Protein AF-A0A915MNT9-F1 (afdb_monomer_lite)

Organism: Meloidogyne javanica (NCBI:txid6303)

Sequence (221 aa):
MGGNPIERIEDNSFSFANSLLRLDLSHCKINYLNNCFSPISRLQFINLRGNKIKFISNELFGGENSKLEFLVSIDLGQNQIEKVDNFAFAGLPQLQSVDLSYNQLETFNSDTFRGTFLQSENAANVQILDLTGNPINCSPNGTDWIFSLKGKVRILGSCSRMGEQQQNMEGVELTKIGVVGDGNINIEEEINALIEEEEEGVLIESNKEENGWFVLKLGKF

InterPro domains:
  IPR001611 Leucine-rich repeat [PF13855] (3-53)
  IPR001611 Leucine-rich repeat [PF13855] (71-135)
  IPR003591 Leucine-rich repeat, typical subtype [SM00369] (40-63)
  IPR003591 Leucine-rich repeat, typical subtype [SM00369] (68-91)
  IPR003591 Leucine-rich repeat, typical subtype [SM00369] (92-115)
  IPR032675 Leucine-rich repeat domain superfamily [G3DSA:3.80.10.10] (1-66)
  IPR032675 Leucine-rich repeat domain superfamily [G3DSA:3.80.10.10] (67-179)

Structure (mmCIF, N/CA/C/O backbone):
data_AF-A0A915MNT9-F1
#
_entry.id   AF-A0A915MNT9-F1
#
loop_
_atom_site.group_PDB
_atom_site.id
_atom_site.type_symbol
_atom_site.label_atom_id
_atom_site.label_alt_id
_atom_site.label_comp_id
_atom_site.label_asym_id
_atom_site.label_entity_id
_atom_site.label_seq_id
_atom_site.pdbx_PDB_ins_code
_atom_site.Cartn_x
_atom_site.Cartn_y
_atom_site.Cartn_z
_atom_site.occupancy
_atom_site.B_iso_or_equiv
_atom_site.auth_seq_id
_atom_site.auth_comp_id
_atom_site.auth_asym_id
_atom_site.auth_atom_id
_atom_site.pdbx_PDB_model_num
ATOM 1 N N . MET A 1 1 ? -1.046 -9.509 -18.290 1.00 44.47 1 MET A N 1
ATOM 2 C CA . MET A 1 1 ? -0.738 -10.920 -18.622 1.00 44.47 1 MET A CA 1
ATOM 3 C C . MET A 1 1 ? -1.430 -11.824 -17.594 1.00 44.47 1 MET A C 1
ATOM 5 O O . MET A 1 1 ? -0.754 -12.530 -16.859 1.00 44.47 1 MET A O 1
ATOM 9 N N . GLY A 1 2 ? -2.764 -11.780 -17.489 1.00 40.47 2 GLY A N 1
ATOM 10 C CA . GLY A 1 2 ? -3.481 -12.553 -16.465 1.00 40.47 2 GLY A CA 1
ATOM 11 C C . GLY A 1 2 ? -3.592 -14.026 -16.862 1.00 40.47 2 GLY A C 1
ATOM 12 O O . GLY A 1 2 ? -4.041 -14.312 -17.970 1.00 40.47 2 GLY A O 1
ATOM 13 N N . GLY A 1 3 ? -3.166 -14.950 -15.993 1.00 44.00 3 GLY A N 1
ATOM 14 C CA . GLY A 1 3 ? -3.414 -16.391 -16.167 1.00 44.00 3 GLY A CA 1
ATOM 15 C C . GLY A 1 3 ? -2.203 -17.333 -16.172 1.00 44.00 3 GLY A C 1
ATOM 16 O O . GLY A 1 3 ? -2.400 -18.536 -16.329 1.00 44.00 3 GLY A O 1
ATOM 17 N N . ASN A 1 4 ? -0.973 -16.851 -15.964 1.00 46.22 4 ASN A N 1
ATOM 18 C CA . ASN A 1 4 ? 0.189 -17.729 -15.761 1.00 46.22 4 ASN A CA 1
ATOM 19 C C . ASN A 1 4 ? 0.468 -17.905 -14.255 1.00 46.22 4 ASN A C 1
ATOM 21 O O . ASN A 1 4 ? 0.421 -16.910 -13.532 1.00 46.22 4 ASN A O 1
ATOM 25 N N . PRO A 1 5 ? 0.766 -19.122 -13.754 1.00 58.94 5 PRO A N 1
ATOM 26 C CA . PRO A 1 5 ? 1.163 -19.317 -12.363 1.00 58.94 5 PRO A CA 1
ATOM 27 C C . PRO A 1 5 ? 2.562 -18.725 -12.149 1.00 58.94 5 PRO A C 1
ATOM 29 O O . PRO A 1 5 ? 3.575 -19.378 -12.384 1.00 58.94 5 PRO A O 1
ATOM 32 N N . ILE A 1 6 ? 2.610 -17.466 -11.729 1.00 72.50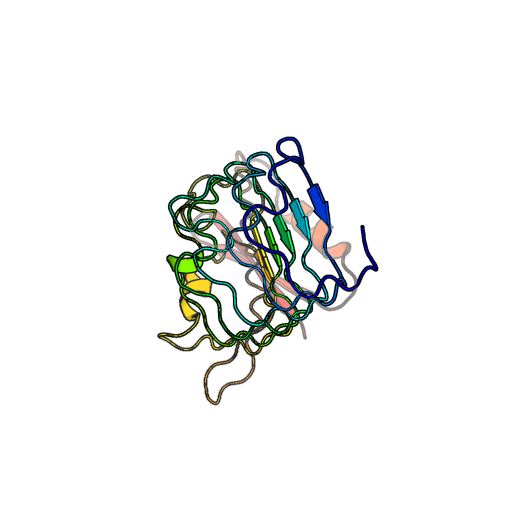 6 ILE A N 1
ATOM 33 C CA . ILE A 1 6 ? 3.829 -16.785 -11.308 1.00 72.50 6 ILE A CA 1
ATOM 34 C C . ILE A 1 6 ? 3.796 -16.829 -9.786 1.00 72.50 6 ILE A C 1
ATOM 36 O O . ILE A 1 6 ? 3.215 -15.965 -9.147 1.00 72.50 6 ILE A O 1
ATOM 40 N N . GLU A 1 7 ? 4.342 -17.880 -9.182 1.00 82.25 7 GLU A N 1
ATOM 41 C CA . GLU A 1 7 ? 4.300 -18.008 -7.717 1.00 82.25 7 GLU A CA 1
ATOM 42 C C . GLU A 1 7 ? 5.248 -17.021 -7.025 1.00 82.25 7 GLU A C 1
ATOM 44 O O . GLU A 1 7 ? 4.971 -16.567 -5.913 1.00 82.25 7 GLU A O 1
ATOM 49 N N . ARG A 1 8 ? 6.345 -16.658 -7.699 1.00 84.50 8 ARG A N 1
ATOM 50 C CA . ARG A 1 8 ? 7.394 -15.768 -7.198 1.00 84.50 8 ARG A CA 1
ATOM 51 C C . ARG A 1 8 ? 7.779 -14.761 -8.274 1.00 84.50 8 ARG A C 1
ATOM 53 O O . ARG A 1 8 ? 7.952 -15.144 -9.431 1.00 84.50 8 ARG A O 1
ATOM 60 N N . ILE A 1 9 ? 7.949 -13.501 -7.884 1.00 84.50 9 ILE A N 1
ATOM 61 C CA . ILE A 1 9 ? 8.617 -12.489 -8.710 1.00 84.50 9 ILE A CA 1
ATOM 62 C C . ILE A 1 9 ? 9.928 -12.139 -8.023 1.00 84.50 9 ILE A C 1
ATOM 64 O O . ILE A 1 9 ? 9.925 -11.674 -6.885 1.00 84.50 9 ILE A O 1
ATOM 68 N N . GLU A 1 10 ? 11.029 -12.394 -8.720 1.00 79.25 10 GLU A N 1
ATOM 69 C CA . GLU A 1 10 ? 12.373 -12.110 -8.228 1.00 79.25 10 GLU A CA 1
ATOM 70 C C . GLU A 1 10 ? 12.687 -10.611 -8.327 1.00 79.25 10 GLU A C 1
ATOM 72 O O . GLU A 1 10 ? 12.112 -9.876 -9.147 1.00 79.25 10 GLU A O 1
ATOM 77 N N . ASP A 1 11 ? 13.642 -10.166 -7.520 1.00 78.44 11 ASP A N 1
ATOM 78 C CA . ASP A 1 11 ? 14.144 -8.797 -7.524 1.00 78.44 11 ASP A CA 1
ATOM 79 C C . ASP A 1 11 ? 14.535 -8.361 -8.947 1.00 78.44 11 ASP A C 1
ATOM 81 O O . ASP A 1 11 ? 15.131 -9.109 -9.724 1.00 78.44 11 ASP A O 1
ATOM 85 N N . ASN A 1 12 ? 14.219 -7.116 -9.304 1.00 75.00 12 ASN A N 1
ATOM 86 C CA . ASN A 1 12 ? 14.556 -6.524 -10.604 1.00 75.00 12 ASN A CA 1
ATOM 87 C C . ASN A 1 12 ? 14.012 -7.251 -11.857 1.00 75.00 12 ASN A C 1
ATOM 89 O O . ASN A 1 12 ? 14.467 -6.960 -12.971 1.00 75.00 12 ASN A O 1
ATOM 93 N N . SER A 1 13 ? 13.008 -8.129 -11.720 1.00 79.06 13 SER A N 1
ATOM 94 C CA . SER A 1 13 ? 12.373 -8.842 -12.849 1.00 79.06 13 SER A CA 1
ATOM 95 C C . SER A 1 13 ? 11.853 -7.914 -13.960 1.00 79.06 13 SER A C 1
ATOM 97 O O . SER A 1 13 ? 11.722 -8.331 -15.108 1.00 79.06 13 SER A O 1
ATOM 99 N N . PHE A 1 14 ? 11.596 -6.638 -13.649 1.00 85.44 14 PHE A N 1
ATOM 100 C CA . PHE A 1 14 ? 11.110 -5.630 -14.597 1.00 85.44 14 PHE A CA 1
ATOM 101 C C . PHE A 1 14 ? 12.197 -4.670 -15.117 1.00 85.44 14 PHE A C 1
ATOM 103 O O . PHE A 1 14 ? 11.877 -3.620 -15.671 1.00 85.44 14 PHE A O 1
ATOM 110 N N . SER A 1 15 ? 13.482 -5.011 -14.979 1.00 86.75 15 SER A N 1
ATOM 111 C CA . SER A 1 15 ? 14.626 -4.164 -15.378 1.00 86.75 15 SER A CA 1
ATOM 112 C C . SER A 1 15 ? 14.600 -3.671 -16.831 1.00 86.75 15 SER A C 1
ATOM 114 O O . SER A 1 15 ? 15.054 -2.563 -17.110 1.00 86.75 15 SER A O 1
ATOM 116 N N . PHE A 1 16 ? 14.016 -4.442 -17.751 1.00 85.25 16 PHE A N 1
ATOM 117 C CA . PHE A 1 16 ? 13.885 -4.063 -19.165 1.00 85.2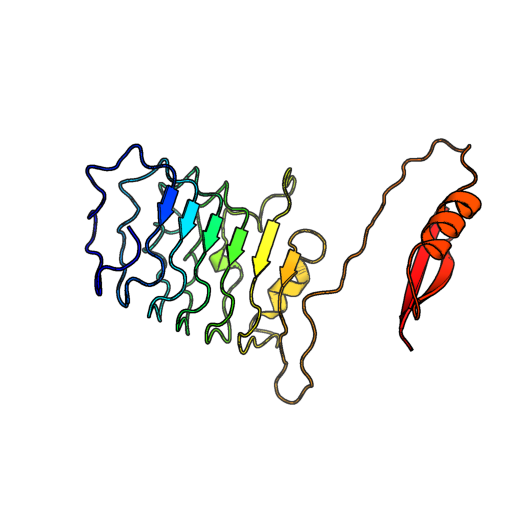5 16 PHE A CA 1
ATOM 118 C C . PHE A 1 16 ? 12.568 -3.342 -19.504 1.00 85.25 16 PHE A C 1
ATOM 120 O O . PHE A 1 16 ? 12.370 -2.932 -20.644 1.00 85.25 16 PHE A O 1
ATOM 127 N N . ALA A 1 17 ? 11.671 -3.159 -18.530 1.00 86.88 17 ALA A N 1
ATOM 128 C CA . ALA A 1 17 ? 10.341 -2.575 -18.711 1.00 86.88 17 ALA A CA 1
ATOM 129 C C . ALA A 1 17 ? 10.231 -1.144 -18.145 1.00 86.88 17 ALA A C 1
ATOM 131 O O . ALA A 1 17 ? 9.161 -0.725 -17.718 1.00 86.88 17 ALA A O 1
ATOM 132 N N . ASN A 1 18 ? 11.319 -0.371 -18.153 1.00 83.19 18 ASN A N 1
ATOM 133 C CA . ASN A 1 18 ? 11.432 0.958 -17.519 1.00 83.19 18 ASN A CA 1
ATOM 134 C C . ASN A 1 18 ? 10.381 2.014 -17.942 1.00 83.19 18 ASN A C 1
ATOM 136 O O . ASN A 1 18 ? 10.196 3.020 -17.260 1.00 83.19 18 ASN A O 1
ATOM 140 N N . SER A 1 19 ? 9.694 1.801 -19.066 1.00 84.00 19 SER A N 1
ATOM 141 C CA . SER A 1 19 ? 8.662 2.699 -19.597 1.00 84.00 19 SER A CA 1
ATOM 142 C C . SER A 1 19 ? 7.238 2.280 -19.217 1.00 84.00 19 SER A C 1
ATOM 144 O O . SER A 1 19 ? 6.277 2.902 -19.668 1.00 84.00 19 SER A O 1
ATOM 146 N N . LEU A 1 20 ? 7.088 1.217 -18.421 1.00 85.06 20 LEU A N 1
ATOM 147 C CA . LEU A 1 20 ? 5.794 0.668 -18.044 1.00 85.06 20 LEU A CA 1
ATOM 148 C C . LEU A 1 20 ? 5.027 1.643 -17.142 1.00 85.06 20 LEU A C 1
ATOM 150 O O . LEU A 1 20 ? 5.530 2.075 -16.110 1.00 85.06 20 LEU A O 1
ATOM 154 N N . LEU A 1 21 ? 3.792 1.962 -17.535 1.00 84.88 21 LEU A N 1
ATOM 155 C CA . LEU A 1 21 ? 2.889 2.834 -16.770 1.00 84.88 21 LEU A CA 1
ATOM 156 C C . LEU A 1 21 ? 1.843 2.045 -15.976 1.00 84.88 21 LEU A C 1
ATOM 158 O O . LEU A 1 21 ? 1.337 2.526 -14.966 1.00 84.88 21 LEU A O 1
ATOM 162 N N . ARG A 1 22 ? 1.502 0.835 -16.427 1.00 90.88 22 ARG A N 1
ATOM 163 C CA . ARG A 1 22 ? 0.502 -0.033 -15.799 1.00 90.88 22 ARG A CA 1
ATOM 164 C C . ARG A 1 22 ? 1.003 -1.466 -15.777 1.00 90.88 22 ARG A C 1
ATOM 166 O O . ARG A 1 22 ? 1.432 -1.970 -16.814 1.00 90.88 22 ARG A O 1
ATOM 173 N N . LEU A 1 23 ? 0.917 -2.112 -14.623 1.00 87.56 23 LEU A N 1
ATOM 174 C CA . LEU A 1 23 ? 1.321 -3.498 -14.430 1.00 87.56 23 LEU A CA 1
ATOM 175 C C . LEU A 1 23 ? 0.152 -4.289 -13.851 1.00 87.56 23 LEU A C 1
ATOM 177 O O . LEU A 1 23 ? -0.313 -3.998 -12.754 1.00 87.56 23 LEU A O 1
ATOM 181 N N . ASP A 1 24 ? -0.302 -5.292 -14.598 1.00 89.75 24 ASP A N 1
ATOM 182 C CA . ASP A 1 24 ? -1.361 -6.203 -14.171 1.00 89.75 24 ASP A CA 1
ATOM 183 C C . ASP A 1 24 ? -0.809 -7.619 -13.992 1.00 89.75 24 ASP A C 1
ATOM 185 O O . ASP A 1 24 ? -0.394 -8.281 -14.957 1.00 89.75 24 ASP A O 1
ATOM 189 N N . LEU A 1 25 ? -0.812 -8.034 -12.729 1.00 89.31 25 LEU A N 1
ATOM 190 C CA . LEU A 1 25 ? -0.379 -9.316 -12.191 1.00 89.31 25 LEU A CA 1
ATOM 191 C C . LEU A 1 25 ? -1.506 -9.970 -11.372 1.00 89.31 25 LEU A C 1
ATOM 193 O O . LEU A 1 25 ? -1.240 -10.785 -10.484 1.00 89.31 25 LEU A O 1
ATOM 197 N N . SER A 1 26 ? -2.759 -9.599 -11.637 1.00 90.94 26 SER A N 1
ATOM 198 C CA . SER A 1 26 ? -3.914 -10.161 -10.948 1.00 90.94 26 SER A CA 1
ATOM 199 C C . SER A 1 26 ? -4.074 -11.659 -11.229 1.00 90.94 26 SER A C 1
ATOM 201 O O . SER A 1 26 ? -3.786 -12.152 -12.323 1.00 90.94 26 SER A O 1
ATOM 203 N N . HIS A 1 27 ? -4.530 -12.400 -10.217 1.00 90.31 27 HIS A N 1
ATOM 204 C CA . HIS A 1 27 ? -4.847 -13.829 -10.307 1.00 90.31 27 HIS A CA 1
ATOM 205 C C . HIS A 1 27 ? -3.695 -14.725 -10.8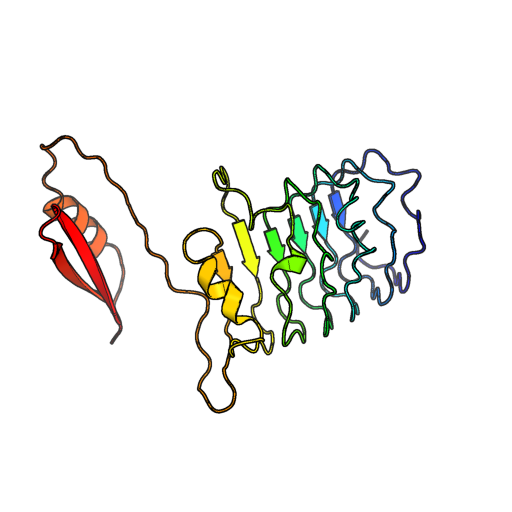14 1.00 90.31 27 HIS A C 1
ATOM 207 O O . HIS A 1 27 ? -3.922 -15.768 -11.432 1.00 90.31 27 HIS A O 1
ATOM 213 N N . CYS A 1 28 ? -2.447 -14.361 -10.509 1.00 89.50 28 CYS A N 1
ATOM 214 C CA . CYS A 1 28 ? -1.237 -15.087 -10.918 1.00 89.50 28 CYS A CA 1
ATOM 215 C C . CYS A 1 28 ? -0.736 -16.111 -9.882 1.00 89.50 28 CYS A C 1
ATOM 217 O O . CYS A 1 28 ? 0.261 -16.787 -10.127 1.00 89.50 28 CYS A O 1
ATOM 219 N N . LYS A 1 29 ? -1.432 -16.271 -8.745 1.00 91.50 29 LYS A N 1
ATOM 220 C CA . LYS A 1 29 ? -1.041 -17.129 -7.602 1.00 91.50 29 LYS A CA 1
ATOM 221 C C . LYS A 1 29 ? 0.268 -16.703 -6.921 1.00 91.50 29 LYS A C 1
ATOM 223 O O . LYS A 1 29 ? 0.890 -17.524 -6.244 1.00 91.50 29 LYS A O 1
ATOM 228 N N . ILE A 1 30 ? 0.645 -15.435 -7.057 1.00 92.12 30 ILE A N 1
ATOM 229 C CA . ILE A 1 30 ? 1.853 -14.868 -6.455 1.00 92.12 30 ILE A CA 1
ATOM 230 C C . ILE A 1 30 ? 1.764 -14.990 -4.935 1.00 92.12 30 ILE A C 1
ATOM 232 O O . ILE A 1 30 ? 0.796 -14.531 -4.336 1.00 92.12 30 ILE A O 1
ATOM 236 N N . ASN A 1 31 ? 2.767 -15.594 -4.306 1.00 92.25 31 ASN A N 1
ATOM 237 C CA . ASN A 1 31 ? 2.879 -15.689 -2.847 1.00 92.25 31 ASN A CA 1
ATOM 238 C C . ASN A 1 31 ? 4.126 -14.983 -2.296 1.00 92.25 31 ASN A C 1
ATOM 240 O O . ASN A 1 31 ? 4.225 -14.777 -1.087 1.00 92.25 31 ASN A O 1
ATOM 244 N N . TYR A 1 32 ? 5.050 -14.589 -3.176 1.00 88.25 32 TYR A N 1
ATOM 245 C CA . TYR A 1 32 ? 6.287 -13.913 -2.818 1.00 88.25 32 TYR A CA 1
ATOM 246 C C . TYR A 1 32 ? 6.608 -12.795 -3.814 1.00 88.25 32 TYR A C 1
ATOM 248 O O . TYR A 1 32 ? 6.705 -13.029 -5.023 1.00 88.25 32 TYR A O 1
ATOM 256 N N . LEU A 1 33 ? 6.795 -11.592 -3.275 1.00 87.75 33 LEU A N 1
ATOM 257 C CA . LEU A 1 33 ? 7.234 -10.392 -3.978 1.00 87.75 33 LEU A CA 1
ATOM 258 C C . LEU A 1 33 ? 8.259 -9.688 -3.098 1.00 87.75 33 LEU A C 1
ATOM 260 O O . LEU A 1 33 ? 7.996 -9.467 -1.916 1.00 87.75 33 LEU A O 1
ATOM 264 N N . ASN A 1 34 ? 9.389 -9.298 -3.671 1.00 84.06 34 ASN A N 1
ATOM 265 C CA . ASN A 1 34 ? 10.360 -8.468 -2.976 1.00 84.06 34 ASN A CA 1
ATOM 266 C C . ASN A 1 34 ? 11.028 -7.517 -3.967 1.00 84.06 34 ASN A C 1
ATOM 268 O O . ASN A 1 34 ? 11.356 -7.940 -5.071 1.00 84.06 34 ASN A O 1
ATOM 272 N N . ASN A 1 35 ? 11.139 -6.233 -3.604 1.00 84.56 35 ASN A N 1
ATOM 273 C CA . ASN A 1 35 ? 11.849 -5.169 -4.331 1.00 84.56 35 ASN A CA 1
ATOM 274 C C . ASN A 1 35 ? 11.828 -5.264 -5.881 1.00 84.56 35 ASN A C 1
ATOM 276 O O . ASN A 1 35 ? 12.817 -5.007 -6.573 1.00 84.56 35 ASN A O 1
ATOM 280 N N . CYS A 1 36 ? 10.703 -5.676 -6.466 1.00 86.62 36 CYS A N 1
ATOM 281 C CA . CYS A 1 36 ? 10.655 -6.005 -7.890 1.00 86.62 36 CYS A CA 1
ATOM 282 C C . CYS A 1 36 ? 10.285 -4.787 -8.743 1.00 86.62 36 CYS A C 1
ATOM 284 O O . CYS A 1 36 ? 10.647 -4.734 -9.917 1.00 86.62 36 CYS A O 1
ATOM 286 N N . PHE A 1 37 ? 9.639 -3.777 -8.152 1.00 91.06 37 PHE A N 1
ATOM 287 C CA . PHE A 1 37 ? 9.118 -2.604 -8.859 1.00 91.06 37 PHE A CA 1
ATOM 288 C C . PHE A 1 37 ? 10.113 -1.437 -8.975 1.00 91.06 37 PHE A C 1
ATOM 290 O O . PHE A 1 37 ? 9.897 -0.541 -9.786 1.00 91.06 37 PHE A O 1
ATOM 297 N N . SER A 1 38 ? 11.233 -1.451 -8.243 1.00 89.62 38 SER A N 1
ATOM 298 C CA . SER A 1 38 ? 12.247 -0.377 -8.278 1.00 89.62 38 SER A CA 1
ATOM 299 C C . SER A 1 38 ? 12.723 0.021 -9.694 1.00 89.62 38 SER A C 1
ATOM 301 O O . SER A 1 38 ? 12.897 1.217 -9.945 1.00 89.62 38 SER A O 1
ATOM 303 N N . PRO A 1 39 ? 12.893 -0.912 -10.662 1.00 89.50 39 PRO A N 1
ATOM 304 C CA . PRO A 1 39 ? 13.321 -0.551 -12.017 1.00 89.50 39 PRO A CA 1
ATOM 305 C C . PRO A 1 39 ? 12.261 0.138 -12.892 1.00 89.50 39 PRO A C 1
ATOM 307 O O . PRO A 1 39 ? 12.608 0.692 -13.935 1.00 89.50 39 PRO A O 1
ATOM 310 N N . ILE A 1 40 ? 10.982 0.097 -12.511 1.00 91.12 40 ILE A N 1
ATOM 311 C CA . ILE A 1 40 ? 9.860 0.639 -13.294 1.00 91.12 40 ILE A CA 1
ATOM 312 C C . ILE A 1 40 ? 9.314 1.918 -12.658 1.00 91.12 40 ILE A C 1
ATOM 314 O O . ILE A 1 40 ? 8.139 2.033 -12.339 1.00 91.12 40 ILE A O 1
ATOM 318 N N . SER A 1 41 ? 10.184 2.915 -12.501 1.00 92.44 41 SER A N 1
ATOM 319 C CA . SER A 1 41 ? 9.889 4.179 -11.807 1.00 92.44 41 SER A CA 1
ATOM 320 C C . SER A 1 41 ? 8.738 5.000 -12.401 1.00 92.44 41 SER A C 1
ATOM 322 O O . SER A 1 41 ? 8.150 5.815 -11.700 1.00 92.44 41 SER A O 1
ATOM 324 N N . ARG A 1 42 ? 8.383 4.789 -13.677 1.00 90.69 42 ARG A N 1
ATOM 325 C CA . ARG A 1 42 ? 7.272 5.490 -14.351 1.00 90.69 42 ARG A CA 1
ATOM 326 C C . ARG A 1 42 ? 5.895 4.879 -14.080 1.00 90.69 42 ARG A C 1
ATOM 328 O O . ARG A 1 42 ? 4.902 5.360 -14.628 1.00 90.69 42 ARG A O 1
ATOM 335 N N . LEU A 1 43 ? 5.837 3.812 -13.291 1.00 90.69 43 LEU A N 1
ATOM 336 C CA . LEU A 1 43 ? 4.618 3.066 -13.040 1.00 90.69 43 LEU A CA 1
ATOM 337 C C . LEU A 1 43 ? 3.601 3.912 -12.273 1.00 90.69 43 LEU A C 1
ATOM 339 O O . LEU A 1 43 ? 3.934 4.556 -11.286 1.00 90.69 43 LEU A O 1
ATOM 343 N N . GLN A 1 44 ? 2.357 3.888 -12.741 1.00 90.69 44 GLN A N 1
ATOM 344 C CA . GLN A 1 44 ? 1.236 4.642 -12.179 1.00 90.69 44 GLN A CA 1
ATOM 345 C C . GLN A 1 44 ? 0.179 3.731 -11.553 1.00 90.69 44 GLN A C 1
ATOM 347 O O . GLN A 1 44 ? -0.488 4.131 -10.603 1.00 90.69 44 GLN A O 1
ATOM 352 N N . PHE A 1 45 ? 0.027 2.506 -12.064 1.00 92.75 45 PHE A N 1
ATOM 353 C CA . PHE A 1 45 ? -0.991 1.563 -11.601 1.00 92.75 45 PHE A CA 1
ATOM 354 C C . PHE A 1 45 ? -0.402 0.163 -11.453 1.00 92.75 45 PHE A C 1
ATOM 356 O O . PHE A 1 45 ? 0.222 -0.351 -12.389 1.00 92.75 45 PHE A O 1
ATOM 363 N N . ILE A 1 46 ? -0.651 -0.460 -10.305 1.00 94.81 46 ILE A N 1
ATOM 364 C CA . ILE A 1 46 ? -0.293 -1.850 -10.023 1.00 94.81 46 ILE A CA 1
ATOM 365 C C . ILE A 1 46 ? -1.557 -2.609 -9.640 1.00 94.81 46 ILE A C 1
ATOM 367 O O . ILE A 1 46 ? -2.244 -2.223 -8.699 1.00 94.81 46 ILE A O 1
ATOM 371 N N . ASN A 1 47 ? -1.822 -3.713 -10.334 1.00 94.00 47 ASN A N 1
ATOM 372 C CA . ASN A 1 47 ? -2.859 -4.664 -9.964 1.00 94.00 47 ASN A CA 1
ATOM 373 C C . ASN A 1 47 ? -2.229 -5.995 -9.528 1.00 94.00 47 ASN A C 1
ATOM 375 O O . ASN A 1 47 ? -1.637 -6.711 -10.338 1.00 94.00 47 ASN A O 1
ATOM 379 N N . LEU A 1 48 ? -2.361 -6.308 -8.241 1.00 95.56 48 LEU A N 1
ATOM 380 C CA . LEU A 1 48 ? -1.933 -7.540 -7.575 1.00 95.56 48 LEU A CA 1
ATOM 381 C C . LEU A 1 48 ? -3.126 -8.303 -6.976 1.00 95.56 48 LEU A C 1
ATOM 383 O O . LEU A 1 48 ? -2.932 -9.199 -6.146 1.00 95.56 48 LEU A O 1
ATOM 387 N N . ARG A 1 49 ? -4.349 -7.983 -7.406 1.00 97.19 49 ARG A N 1
ATOM 388 C CA . ARG A 1 49 ? -5.584 -8.579 -6.905 1.00 97.19 49 ARG A CA 1
ATOM 389 C C . ARG A 1 49 ? -5.605 -10.098 -7.048 1.00 97.19 49 ARG A C 1
ATOM 391 O O . ARG A 1 49 ? -5.118 -10.647 -8.039 1.00 97.19 49 ARG A O 1
ATOM 398 N N . GLY A 1 50 ? -6.224 -10.795 -6.099 1.00 95.56 50 GLY A N 1
ATOM 399 C CA . GLY A 1 50 ? -6.543 -12.214 -6.279 1.00 95.56 50 GLY A CA 1
ATOM 400 C C . GLY A 1 50 ? -5.319 -13.131 -6.259 1.00 95.56 50 GLY A C 1
ATOM 401 O O . GLY A 1 50 ? -5.318 -14.177 -6.914 1.00 95.56 50 GLY A O 1
ATOM 402 N N . ASN A 1 51 ? -4.255 -12.723 -5.568 1.00 95.88 51 ASN A N 1
ATOM 403 C CA . ASN A 1 51 ? -3.037 -13.505 -5.386 1.00 95.88 51 ASN A CA 1
ATOM 404 C C . ASN A 1 51 ? -3.022 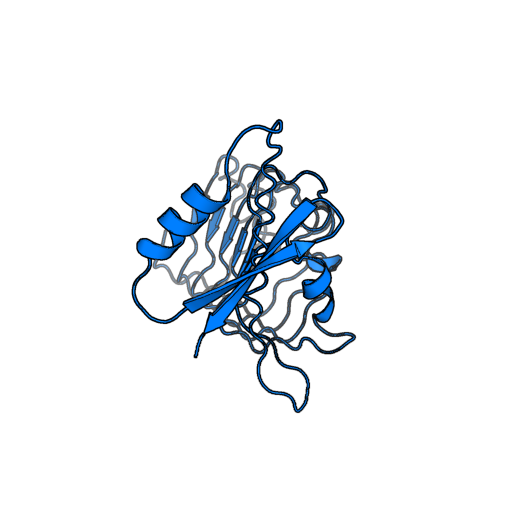-14.176 -3.994 1.00 95.88 51 ASN A C 1
ATOM 406 O O . ASN A 1 51 ? -4.051 -14.351 -3.345 1.00 95.88 51 ASN A O 1
ATOM 410 N N . LYS A 1 52 ? -1.858 -14.662 -3.560 1.00 96.69 52 LYS A N 1
ATOM 411 C CA . LYS A 1 52 ? -1.637 -15.360 -2.284 1.00 96.69 52 LYS A CA 1
ATOM 412 C C . LYS A 1 52 ? -0.640 -14.601 -1.404 1.00 96.69 52 LYS A C 1
ATOM 414 O O . LYS A 1 52 ? 0.138 -15.215 -0.673 1.00 96.69 52 LYS A O 1
ATOM 419 N N . ILE A 1 53 ? -0.616 -13.275 -1.521 1.00 97.19 53 ILE A N 1
ATOM 420 C CA . ILE A 1 53 ? 0.309 -12.421 -0.775 1.00 97.19 53 ILE A CA 1
ATOM 421 C C . ILE A 1 53 ? -0.140 -12.393 0.685 1.00 97.19 53 ILE A C 1
ATOM 423 O O . ILE A 1 53 ? -1.311 -12.144 0.958 1.00 97.19 53 ILE A O 1
ATOM 427 N N . LYS A 1 54 ? 0.794 -12.653 1.604 1.00 97.06 54 LYS A N 1
ATOM 428 C CA . LYS A 1 54 ? 0.537 -12.664 3.055 1.00 97.06 54 LYS A CA 1
ATOM 429 C C . LYS A 1 54 ? 1.124 -11.476 3.805 1.00 97.06 54 LYS A C 1
ATOM 431 O O . LYS A 1 54 ? 0.601 -11.073 4.840 1.00 97.06 54 LYS A O 1
ATOM 436 N N . PHE A 1 55 ? 2.213 -10.927 3.280 1.00 96.56 55 PHE A N 1
ATOM 437 C CA . PHE A 1 55 ? 3.015 -9.911 3.945 1.00 96.56 55 PHE A CA 1
ATOM 438 C C . PHE A 1 55 ? 3.389 -8.830 2.941 1.00 96.56 55 PHE A C 1
ATOM 440 O O . PHE A 1 55 ? 3.848 -9.149 1.842 1.00 96.56 55 PHE A O 1
ATOM 447 N N . ILE A 1 56 ? 3.214 -7.569 3.327 1.00 97.00 56 ILE A N 1
ATOM 448 C CA . ILE A 1 56 ? 3.721 -6.417 2.579 1.00 97.00 56 ILE A CA 1
ATOM 449 C C . ILE A 1 56 ? 4.903 -5.847 3.361 1.00 97.00 56 ILE A C 1
ATOM 451 O O . ILE A 1 56 ? 4.713 -5.264 4.429 1.00 97.00 56 ILE A O 1
ATOM 455 N N . SER A 1 57 ? 6.116 -6.052 2.846 1.00 95.44 57 SER A N 1
ATOM 456 C CA . SER A 1 57 ? 7.339 -5.518 3.448 1.00 95.44 57 SER A CA 1
ATOM 457 C C . SER A 1 57 ? 7.552 -4.048 3.087 1.00 95.44 57 SER A C 1
ATOM 459 O O . SER A 1 57 ? 7.075 -3.568 2.054 1.00 95.44 57 SER A O 1
ATOM 461 N N . ASN A 1 58 ? 8.339 -3.348 3.904 1.00 94.88 58 ASN A N 1
ATOM 462 C CA . ASN A 1 58 ? 8.802 -1.985 3.627 1.00 94.88 58 ASN A CA 1
ATOM 463 C C . ASN A 1 58 ? 9.606 -1.875 2.314 1.00 94.88 58 ASN A C 1
ATOM 465 O O . ASN A 1 58 ? 9.597 -0.833 1.668 1.00 94.88 58 ASN A O 1
ATOM 469 N N . GLU A 1 59 ? 10.251 -2.958 1.878 1.00 92.69 59 GLU A N 1
ATOM 470 C CA . GLU A 1 59 ? 11.061 -2.990 0.655 1.00 92.69 59 GLU A CA 1
ATOM 471 C C . GLU A 1 59 ? 10.245 -3.194 -0.632 1.00 92.69 59 GLU A C 1
ATOM 473 O O . GLU A 1 59 ? 10.745 -2.913 -1.721 1.00 92.69 59 GLU A O 1
ATOM 478 N N . LEU A 1 60 ? 8.994 -3.675 -0.555 1.00 94.00 60 LEU A N 1
ATOM 479 C CA . LEU A 1 60 ? 8.226 -4.056 -1.750 1.00 94.00 60 LEU A CA 1
ATOM 480 C C . LEU A 1 60 ? 8.057 -2.886 -2.730 1.00 94.00 60 LEU A C 1
ATOM 482 O O . LEU A 1 60 ? 8.252 -3.047 -3.937 1.00 94.00 60 LEU A O 1
ATOM 486 N N . PHE A 1 61 ? 7.732 -1.711 -2.192 1.00 95.19 61 PHE A N 1
ATOM 487 C CA . PHE A 1 61 ? 7.609 -0.465 -2.944 1.00 95.19 61 PHE A CA 1
ATOM 488 C C . PHE A 1 61 ? 8.784 0.492 -2.689 1.00 95.19 61 PHE A C 1
ATOM 490 O O . PHE A 1 61 ? 8.728 1.634 -3.126 1.00 95.19 61 PHE A O 1
ATOM 497 N N . GLY A 1 62 ? 9.862 0.037 -2.036 1.00 93.19 62 GLY A N 1
ATOM 498 C CA . GLY A 1 62 ? 11.087 0.810 -1.771 1.00 93.19 62 GLY A CA 1
ATOM 499 C C . GLY A 1 62 ? 11.061 1.704 -0.523 1.00 93.19 62 GLY A C 1
ATOM 500 O O . GLY A 1 62 ? 12.037 2.412 -0.266 1.00 93.19 62 GLY A O 1
ATOM 501 N N . GLY A 1 63 ? 9.969 1.671 0.243 1.00 93.88 63 GLY A N 1
ATOM 502 C CA . GLY A 1 63 ? 9.806 2.412 1.491 1.00 93.88 63 GLY A CA 1
ATOM 503 C C . GLY A 1 63 ? 10.053 3.910 1.333 1.00 93.88 63 GLY A C 1
ATOM 504 O O . GLY A 1 63 ? 9.800 4.497 0.287 1.00 93.88 63 GLY A O 1
ATOM 505 N N . GLU A 1 64 ? 10.618 4.549 2.357 1.00 93.50 64 GLU A N 1
ATOM 506 C CA . GLU A 1 64 ? 10.885 5.998 2.341 1.00 93.50 64 GLU A CA 1
ATOM 507 C C . GLU A 1 64 ? 11.796 6.460 1.185 1.00 93.50 64 GLU A C 1
ATOM 509 O O . GLU A 1 64 ? 11.782 7.636 0.836 1.00 93.50 64 GLU A O 1
ATOM 514 N N . ASN A 1 65 ? 12.555 5.546 0.571 1.00 93.19 65 ASN A N 1
ATOM 515 C CA . ASN A 1 65 ? 13.438 5.816 -0.567 1.00 93.19 65 ASN A CA 1
ATOM 516 C C . ASN A 1 65 ? 12.859 5.301 -1.897 1.00 93.19 65 ASN A C 1
ATOM 518 O O . ASN A 1 65 ? 13.615 4.988 -2.825 1.00 93.19 65 ASN A O 1
ATOM 522 N N . SER A 1 66 ? 11.534 5.158 -1.985 1.00 94.12 66 SER A N 1
ATOM 523 C CA . SER A 1 66 ? 10.875 4.676 -3.192 1.00 94.12 66 SER A CA 1
ATOM 524 C C . SER A 1 66 ? 11.250 5.506 -4.420 1.00 94.12 66 SER A C 1
ATOM 526 O O . SER A 1 66 ? 11.311 6.731 -4.384 1.00 94.12 66 SER A O 1
ATOM 528 N N . LYS A 1 67 ? 11.458 4.813 -5.543 1.00 94.19 67 LYS A N 1
ATOM 529 C CA . LYS A 1 67 ? 11.641 5.426 -6.869 1.00 94.19 67 LYS A CA 1
ATOM 530 C C . LYS A 1 67 ? 10.331 5.527 -7.653 1.00 94.19 67 LYS A C 1
ATOM 532 O O . LYS A 1 67 ? 10.341 5.930 -8.814 1.00 94.19 67 LYS A O 1
ATOM 537 N N . LEU A 1 68 ? 9.216 5.100 -7.062 1.00 94.69 68 LEU A N 1
ATOM 538 C CA . LEU A 1 68 ? 7.901 5.024 -7.696 1.00 94.69 68 LEU A CA 1
ATOM 539 C C . LEU A 1 68 ? 7.146 6.352 -7.532 1.00 94.69 68 LEU A C 1
ATOM 541 O O . LEU A 1 68 ? 6.014 6.390 -7.058 1.00 94.69 68 LEU A O 1
ATOM 545 N N . GLU A 1 69 ? 7.780 7.454 -7.937 1.00 92.62 69 GLU A N 1
ATOM 546 C CA . GLU A 1 69 ? 7.276 8.822 -7.730 1.00 92.62 69 GLU A CA 1
ATOM 547 C C . GLU A 1 69 ? 5.930 9.086 -8.420 1.00 92.62 69 GLU A C 1
ATOM 549 O O . GLU A 1 69 ? 5.193 9.981 -8.017 1.00 92.62 69 GLU A O 1
ATOM 554 N N . PHE A 1 70 ? 5.601 8.304 -9.451 1.00 92.38 70 PHE A N 1
ATOM 555 C CA . PHE A 1 70 ? 4.381 8.445 -10.246 1.00 92.38 70 PHE A CA 1
ATOM 556 C C . PHE A 1 70 ? 3.282 7.448 -9.871 1.00 92.38 70 PHE A C 1
ATOM 558 O O . PHE A 1 70 ? 2.242 7.445 -10.528 1.00 92.38 70 PHE A O 1
ATOM 565 N N . LEU A 1 71 ? 3.488 6.593 -8.864 1.00 94.31 71 LEU A N 1
ATOM 566 C CA . LEU A 1 71 ? 2.524 5.554 -8.515 1.00 94.31 71 LEU A CA 1
ATOM 567 C C . LEU A 1 71 ? 1.272 6.172 -7.888 1.00 94.31 71 LEU A C 1
ATOM 569 O O . LEU A 1 71 ? 1.347 6.819 -6.849 1.00 94.31 71 LEU A O 1
ATOM 573 N N . VAL A 1 72 ? 0.124 5.953 -8.528 1.00 92.00 72 VAL A N 1
ATOM 574 C CA . VAL A 1 72 ? -1.172 6.535 -8.151 1.00 92.00 72 VAL A CA 1
ATOM 575 C C . VAL A 1 72 ? -2.060 5.518 -7.445 1.00 92.00 72 VAL A C 1
ATOM 577 O O . VAL A 1 72 ? -2.772 5.867 -6.503 1.00 92.00 72 VAL A O 1
ATOM 580 N N . SER A 1 73 ? -2.045 4.261 -7.892 1.00 94.12 73 SER A N 1
ATOM 581 C CA . SER A 1 73 ? -2.991 3.251 -7.418 1.00 94.12 73 SER A CA 1
ATOM 582 C C . SER A 1 73 ? -2.359 1.872 -7.280 1.00 94.12 73 SER A C 1
ATOM 584 O O . SER A 1 73 ? -1.629 1.408 -8.165 1.00 94.12 73 SER A O 1
ATOM 586 N N . ILE A 1 74 ? -2.676 1.226 -6.160 1.00 97.94 74 ILE A N 1
ATOM 587 C CA . ILE A 1 74 ? -2.272 -0.134 -5.818 1.00 97.94 74 ILE A CA 1
ATOM 588 C C . ILE A 1 74 ? -3.537 -0.936 -5.491 1.00 97.94 74 ILE A C 1
ATOM 590 O O . ILE A 1 74 ? -4.240 -0.615 -4.534 1.00 97.94 74 ILE A O 1
ATOM 594 N N . ASP A 1 75 ? -3.802 -1.989 -6.262 1.00 97.81 75 ASP A N 1
ATOM 595 C CA . ASP A 1 75 ? -4.841 -2.981 -5.959 1.00 97.81 75 ASP A CA 1
ATOM 596 C C . ASP A 1 75 ? -4.196 -4.246 -5.379 1.00 97.81 75 ASP A C 1
ATOM 598 O O . ASP A 1 75 ? -3.467 -4.964 -6.067 1.00 97.81 75 ASP A O 1
ATOM 602 N N . LEU A 1 76 ? -4.440 -4.494 -4.093 1.00 98.56 76 LEU A N 1
ATOM 603 C CA . LEU A 1 76 ? -4.023 -5.669 -3.325 1.00 98.56 76 LEU A CA 1
ATOM 604 C C . LEU A 1 76 ? -5.240 -6.453 -2.805 1.00 98.56 76 LEU A C 1
ATOM 606 O O . LEU A 1 76 ? -5.095 -7.316 -1.929 1.00 98.56 76 LEU A O 1
ATOM 610 N N . GLY A 1 77 ? -6.432 -6.193 -3.343 1.00 98.44 77 GLY A N 1
ATOM 611 C CA . GLY A 1 77 ? -7.659 -6.829 -2.891 1.00 98.44 77 GLY A CA 1
ATOM 612 C C . GLY A 1 77 ? -7.645 -8.346 -3.103 1.00 98.44 77 GLY A C 1
ATOM 613 O O . GLY A 1 77 ? -6.927 -8.878 -3.956 1.00 98.44 77 GLY A O 1
ATOM 614 N N . GLN A 1 78 ? -8.455 -9.073 -2.337 1.00 98.25 78 GLN A N 1
ATOM 615 C CA . GLN A 1 78 ? -8.601 -10.532 -2.458 1.00 98.25 78 GLN A CA 1
ATOM 616 C C . GLN A 1 78 ? -7.258 -11.283 -2.375 1.00 98.25 78 GLN A C 1
ATOM 618 O O . GLN A 1 78 ? -6.978 -12.179 -3.174 1.00 98.25 78 GLN A O 1
ATOM 623 N N . ASN A 1 79 ? -6.408 -10.900 -1.425 1.00 98.50 79 ASN A N 1
ATOM 624 C CA . ASN A 1 79 ? -5.177 -11.612 -1.090 1.00 98.50 79 ASN A CA 1
ATOM 625 C C . ASN A 1 79 ? -5.337 -12.323 0.270 1.00 98.50 79 ASN A C 1
ATOM 627 O O . ASN A 1 79 ? -6.444 -12.636 0.705 1.00 98.50 79 ASN A O 1
ATOM 631 N N . GLN A 1 80 ? -4.227 -12.661 0.924 1.00 98.19 80 GLN A N 1
ATOM 632 C CA . GLN A 1 80 ? -4.198 -13.267 2.256 1.00 98.19 80 GLN A CA 1
ATOM 633 C C . GLN A 1 80 ? -3.375 -12.398 3.211 1.00 98.19 80 GLN A C 1
ATOM 635 O O . GLN A 1 80 ? -2.687 -12.936 4.071 1.00 98.19 80 GLN A O 1
ATOM 640 N N . ILE A 1 81 ? -3.382 -11.075 3.020 1.00 98.56 81 ILE A N 1
ATOM 641 C CA . ILE A 1 81 ? -2.495 -10.158 3.737 1.00 98.56 81 ILE A CA 1
ATOM 642 C C . ILE A 1 81 ? -2.891 -10.143 5.209 1.00 98.56 81 ILE A C 1
ATOM 644 O O . ILE A 1 81 ? -4.000 -9.745 5.550 1.00 98.56 81 ILE A O 1
ATOM 648 N N . GLU A 1 82 ? -1.969 -10.580 6.058 1.00 97.75 82 GLU A N 1
ATOM 649 C CA . GLU A 1 82 ? -2.115 -10.637 7.516 1.00 97.75 82 GLU A CA 1
ATOM 650 C C . GLU A 1 82 ? -1.354 -9.475 8.180 1.00 97.75 82 GLU A C 1
ATOM 652 O O . GLU A 1 82 ? -1.724 -9.011 9.257 1.00 97.75 82 GLU A O 1
ATOM 657 N N . LYS A 1 83 ? -0.288 -8.974 7.535 1.00 97.38 83 LYS A N 1
ATOM 658 C CA . LYS A 1 83 ? 0.559 -7.903 8.075 1.00 97.38 83 LYS A CA 1
ATOM 659 C C . LYS A 1 83 ? 1.107 -6.991 6.982 1.00 97.38 83 LYS A C 1
ATOM 661 O O . LYS A 1 83 ? 1.568 -7.444 5.931 1.00 97.38 83 LYS A O 1
ATOM 666 N N . VAL A 1 84 ? 1.113 -5.701 7.297 1.00 97.50 84 VAL A N 1
ATOM 667 C CA . VAL A 1 84 ? 1.758 -4.637 6.530 1.00 97.50 84 VAL A CA 1
ATOM 668 C C . VAL A 1 84 ? 2.812 -3.999 7.430 1.00 97.50 84 VAL A C 1
ATOM 670 O O . VAL A 1 84 ? 2.502 -3.591 8.550 1.00 97.50 84 VAL A O 1
ATOM 673 N N . ASP A 1 85 ? 4.063 -3.969 6.979 1.00 96.94 85 ASP A N 1
ATOM 674 C CA . ASP A 1 85 ? 5.148 -3.352 7.738 1.00 96.94 85 ASP A CA 1
ATOM 675 C C . ASP A 1 85 ? 5.032 -1.821 7.745 1.00 96.94 85 ASP A C 1
ATOM 677 O O . ASP A 1 85 ? 4.481 -1.201 6.830 1.00 96.94 85 ASP A O 1
ATOM 681 N N . ASN A 1 86 ? 5.613 -1.193 8.770 1.00 95.38 86 ASN A N 1
ATOM 682 C CA . ASN A 1 86 ? 5.783 0.256 8.779 1.00 95.38 86 ASN A CA 1
ATOM 683 C C . ASN A 1 86 ? 6.526 0.693 7.512 1.00 95.38 86 ASN A C 1
ATOM 685 O O . ASN A 1 86 ? 7.444 0.015 7.050 1.00 95.38 86 ASN A O 1
ATOM 689 N N . PHE A 1 87 ? 6.134 1.843 6.969 1.00 96.12 87 PHE A N 1
ATOM 690 C CA . PHE A 1 87 ? 6.693 2.404 5.742 1.00 96.12 87 PHE A CA 1
ATOM 691 C C . PHE A 1 87 ? 6.486 1.562 4.467 1.00 96.12 87 PHE A C 1
ATOM 693 O O . PHE A 1 87 ? 7.075 1.892 3.444 1.00 96.12 87 PHE A O 1
ATOM 700 N N . ALA A 1 88 ? 5.635 0.527 4.470 1.00 97.00 88 ALA A N 1
ATOM 701 C CA . ALA A 1 88 ? 5.345 -0.293 3.283 1.00 97.00 88 ALA A CA 1
ATOM 702 C C . ALA A 1 88 ? 4.887 0.492 2.049 1.00 97.00 88 ALA A C 1
ATOM 704 O O . ALA A 1 88 ? 5.253 0.138 0.930 1.00 97.00 88 ALA A O 1
ATOM 705 N N . PHE A 1 89 ? 4.125 1.566 2.245 1.00 96.62 89 PHE A N 1
ATOM 706 C CA . PHE A 1 89 ? 3.694 2.467 1.178 1.00 96.62 89 PHE A CA 1
ATOM 707 C C . PHE A 1 89 ? 4.354 3.844 1.298 1.00 96.62 89 PHE A C 1
ATOM 709 O O . PHE A 1 89 ? 3.877 4.798 0.692 1.00 96.62 89 PHE A O 1
ATOM 716 N N . ALA A 1 90 ? 5.417 3.984 2.095 1.00 94.94 90 ALA A N 1
ATOM 717 C CA . ALA A 1 90 ? 6.066 5.274 2.271 1.00 94.94 90 ALA A CA 1
ATOM 718 C C . ALA A 1 90 ? 6.765 5.741 0.989 1.00 94.94 90 ALA A C 1
ATOM 720 O O . ALA A 1 90 ? 7.065 4.945 0.104 1.00 94.94 90 ALA A O 1
ATOM 721 N N . GLY A 1 91 ? 7.017 7.048 0.895 1.00 93.25 91 GLY A N 1
ATOM 722 C CA . GLY A 1 91 ? 7.759 7.624 -0.232 1.00 93.25 91 GLY A CA 1
ATOM 723 C C . GLY A 1 91 ? 7.007 7.592 -1.569 1.00 93.25 91 GLY A C 1
ATOM 724 O O . GLY A 1 91 ? 7.633 7.724 -2.615 1.00 93.25 91 GLY A O 1
ATOM 725 N N . LEU A 1 92 ? 5.679 7.425 -1.550 1.00 94.75 92 LEU A N 1
ATOM 726 C CA . LEU A 1 92 ? 4.813 7.417 -2.735 1.00 94.75 92 LEU A CA 1
ATOM 727 C C . LEU A 1 92 ? 3.990 8.724 -2.816 1.00 94.75 92 LEU A C 1
ATOM 729 O O . LEU A 1 92 ? 2.818 8.745 -2.429 1.00 94.75 92 LEU A O 1
ATOM 733 N N . PRO A 1 93 ? 4.572 9.838 -3.301 1.00 91.31 93 PRO A N 1
ATOM 734 C CA . PRO A 1 93 ? 3.974 11.172 -3.183 1.00 91.31 93 PRO A CA 1
ATOM 735 C C . PRO A 1 93 ? 2.704 11.373 -4.021 1.00 91.31 93 PRO A C 1
ATOM 737 O O . PRO A 1 93 ? 1.917 12.269 -3.727 1.00 91.31 93 PRO A O 1
ATOM 740 N N . GLN A 1 94 ? 2.502 10.567 -5.068 1.00 90.88 94 GLN A N 1
ATOM 741 C CA . GLN A 1 94 ? 1.335 10.643 -5.959 1.00 90.88 94 GLN A CA 1
ATOM 742 C C . GLN A 1 94 ? 0.264 9.590 -5.647 1.00 90.88 94 GLN A C 1
ATOM 744 O O . GLN A 1 94 ? -0.746 9.527 -6.353 1.00 90.88 94 GLN A O 1
ATOM 749 N N . LEU A 1 95 ? 0.462 8.776 -4.604 1.00 92.69 95 LEU A N 1
ATOM 750 C CA . LEU A 1 95 ? -0.451 7.695 -4.254 1.00 92.69 95 LEU A CA 1
ATOM 751 C C . LEU A 1 95 ? -1.799 8.267 -3.816 1.00 92.69 95 LEU A C 1
ATOM 753 O O . LEU A 1 95 ? -1.861 9.122 -2.938 1.00 92.69 95 LEU A O 1
ATOM 757 N N . GLN A 1 96 ? -2.876 7.780 -4.421 1.00 89.00 96 GLN A N 1
ATOM 758 C CA . GLN A 1 96 ? -4.245 8.226 -4.157 1.00 89.00 96 GLN A CA 1
ATOM 759 C C . GLN A 1 96 ? -5.151 7.078 -3.730 1.00 89.00 96 GLN A C 1
ATOM 761 O O . GLN A 1 96 ? -6.083 7.303 -2.968 1.00 89.00 96 GLN A O 1
ATOM 766 N N . SER A 1 97 ? -4.900 5.859 -4.210 1.00 91.25 97 SER A N 1
ATOM 767 C CA . SER A 1 97 ? -5.787 4.722 -3.971 1.00 91.25 97 SER A CA 1
ATOM 768 C C . SER A 1 97 ? -5.007 3.492 -3.542 1.00 91.25 97 SER A C 1
ATOM 770 O O . SER A 1 97 ? -4.113 3.039 -4.261 1.00 91.25 97 SER A O 1
ATOM 772 N N . VAL A 1 98 ? -5.407 2.908 -2.417 1.00 96.88 98 VAL A N 1
ATOM 773 C CA . VAL A 1 98 ? -4.936 1.595 -1.971 1.00 96.88 98 VAL A CA 1
ATOM 774 C C . VAL A 1 98 ? -6.139 0.718 -1.651 1.00 96.88 98 VAL A C 1
ATOM 776 O O . VAL A 1 98 ? -6.903 1.017 -0.734 1.00 96.88 98 VAL A O 1
ATOM 779 N N . ASP A 1 99 ? -6.302 -0.359 -2.416 1.00 97.56 99 ASP A N 1
ATOM 780 C CA . ASP A 1 99 ? -7.298 -1.398 -2.148 1.00 97.56 99 ASP A CA 1
ATOM 781 C C . ASP A 1 99 ? -6.628 -2.553 -1.389 1.00 97.56 99 ASP A C 1
ATOM 783 O O . ASP A 1 99 ? -5.767 -3.247 -1.929 1.00 97.56 99 ASP A O 1
ATOM 787 N N . LEU A 1 100 ? -7.010 -2.740 -0.125 1.00 98.31 100 LEU A N 1
ATOM 788 C CA . LEU A 1 100 ? -6.637 -3.869 0.733 1.00 98.31 100 LEU A CA 1
ATOM 789 C C . LEU A 1 100 ? -7.860 -4.739 1.068 1.00 98.31 100 LEU A C 1
ATOM 791 O O . LEU A 1 100 ? -7.799 -5.549 1.995 1.00 98.31 100 LEU A O 1
ATOM 795 N N . SER A 1 101 ? -8.962 -4.610 0.331 1.00 97.50 101 SER A N 1
ATOM 796 C CA . SER A 1 101 ? -10.216 -5.314 0.583 1.00 97.50 101 SER A CA 1
ATOM 797 C C . SER A 1 101 ? -10.059 -6.836 0.551 1.00 97.50 101 SER A C 1
ATOM 799 O O . SER A 1 101 ? -9.227 -7.397 -0.165 1.00 97.50 101 SER A O 1
ATOM 801 N N . TYR A 1 102 ? -10.887 -7.531 1.325 1.00 98.06 102 TYR A N 1
ATOM 802 C CA . TYR A 1 102 ? -10.955 -8.986 1.400 1.00 98.06 102 TYR A CA 1
ATOM 803 C C . TYR A 1 102 ? -9.581 -9.623 1.663 1.00 98.06 102 TYR A C 1
ATOM 805 O O . TYR A 1 102 ? -9.131 -10.495 0.920 1.00 98.06 102 TYR A O 1
ATOM 813 N N . ASN A 1 103 ? -8.918 -9.148 2.718 1.00 98.62 103 ASN A N 1
ATOM 814 C CA . ASN A 1 103 ? -7.677 -9.691 3.266 1.00 98.62 103 ASN A CA 1
ATOM 815 C C . ASN A 1 103 ? -7.903 -10.145 4.728 1.00 98.62 103 ASN A C 1
ATOM 817 O O . ASN A 1 103 ? -9.037 -10.297 5.178 1.00 98.62 103 ASN A O 1
ATOM 821 N N . GLN A 1 104 ? -6.827 -10.420 5.466 1.00 98.12 104 GLN A N 1
ATOM 822 C CA . GLN A 1 104 ? -6.856 -10.858 6.867 1.00 98.12 104 GLN A CA 1
ATOM 823 C C . GLN A 1 104 ? -6.166 -9.835 7.784 1.00 98.12 104 GLN A C 1
ATOM 825 O O . GLN A 1 104 ? -5.577 -10.195 8.800 1.00 98.12 104 GLN A O 1
ATOM 830 N N . LEU A 1 105 ? -6.192 -8.555 7.404 1.00 97.06 105 LEU A N 1
ATOM 831 C CA . LEU A 1 105 ? -5.468 -7.508 8.108 1.00 97.06 105 LEU A CA 1
ATOM 832 C C . LEU A 1 105 ? -6.228 -7.103 9.374 1.00 97.06 105 LEU A C 1
ATOM 834 O O . LEU A 1 105 ? -7.356 -6.624 9.298 1.00 97.06 105 LEU A O 1
ATOM 838 N N . GLU A 1 106 ? -5.603 -7.268 10.537 1.00 94.25 106 GLU A N 1
ATOM 839 C CA . GLU A 1 106 ? -6.191 -6.837 11.812 1.00 94.25 106 GLU A CA 1
ATOM 840 C C . GLU A 1 106 ? -5.744 -5.431 12.210 1.00 94.25 106 GLU A C 1
ATOM 842 O O . GLU A 1 106 ? -6.550 -4.615 12.653 1.00 94.25 106 GLU A O 1
ATOM 847 N N . THR A 1 107 ? -4.450 -5.133 12.072 1.00 93.88 107 THR A N 1
ATOM 848 C CA . THR A 1 107 ? -3.869 -3.845 12.469 1.00 93.88 107 THR A CA 1
ATOM 849 C C . THR A 1 107 ? -2.736 -3.428 11.540 1.00 93.88 107 THR A C 1
ATOM 851 O O . THR A 1 107 ? -2.081 -4.259 10.913 1.00 93.88 107 THR A O 1
ATOM 854 N N . PHE A 1 108 ? -2.505 -2.121 11.460 1.00 95.06 108 PHE A N 1
ATOM 855 C CA . PHE A 1 108 ? -1.363 -1.493 10.794 1.00 95.06 108 PHE A CA 1
ATOM 856 C C . PHE A 1 108 ? -1.200 -0.053 11.303 1.00 95.06 108 PHE A C 1
ATOM 858 O O . PHE A 1 108 ? -2.146 0.539 11.833 1.00 95.06 108 PHE A O 1
ATOM 865 N N . ASN A 1 109 ? 0.004 0.503 11.162 1.00 92.75 109 ASN A N 1
ATOM 866 C CA . ASN A 1 109 ? 0.377 1.811 11.707 1.00 92.75 109 ASN A CA 1
ATOM 867 C C . ASN A 1 109 ? 0.168 2.943 10.681 1.00 92.75 109 ASN A C 1
ATOM 869 O O . ASN A 1 109 ? 0.284 2.711 9.477 1.00 92.75 109 ASN A O 1
ATOM 873 N N . SER A 1 110 ? -0.058 4.178 11.134 1.00 91.25 110 SER A N 1
ATOM 874 C CA . SER A 1 110 ? -0.089 5.372 10.275 1.00 91.25 110 SER A CA 1
ATOM 875 C C . SER A 1 110 ? 1.207 5.587 9.482 1.00 91.25 110 SER A C 1
ATOM 877 O O . SER A 1 110 ? 1.165 6.052 8.343 1.00 91.25 110 SER A O 1
ATOM 879 N N . ASP A 1 111 ? 2.355 5.189 10.039 1.00 93.31 111 ASP A N 1
ATOM 880 C CA . ASP A 1 111 ? 3.676 5.286 9.401 1.00 93.31 111 ASP A CA 1
ATOM 881 C C . ASP A 1 111 ? 3.787 4.464 8.112 1.00 93.31 111 ASP A C 1
ATOM 883 O O . ASP A 1 111 ? 4.639 4.739 7.267 1.00 93.31 111 ASP A O 1
ATOM 887 N N . THR A 1 112 ? 2.890 3.494 7.909 1.00 94.56 112 THR A N 1
ATOM 888 C CA . THR A 1 112 ? 2.743 2.747 6.650 1.00 94.56 112 THR A CA 1
ATOM 889 C C . THR A 1 112 ? 2.662 3.679 5.436 1.00 94.56 112 THR A C 1
ATOM 891 O O . THR A 1 112 ? 3.193 3.355 4.379 1.00 94.56 112 THR A O 1
ATOM 894 N N . PHE A 1 113 ? 2.049 4.852 5.602 1.00 93.12 113 PHE A N 1
ATOM 895 C CA . PHE A 1 113 ? 1.755 5.817 4.541 1.00 93.12 113 PHE A CA 1
ATOM 896 C C . PHE A 1 113 ? 2.573 7.114 4.666 1.00 93.12 113 PHE A C 1
ATOM 898 O O . PHE A 1 113 ? 2.159 8.174 4.181 1.00 93.12 113 PHE A O 1
ATOM 905 N N . ARG A 1 114 ? 3.732 7.076 5.333 1.00 92.44 114 ARG A N 1
ATOM 906 C CA . ARG A 1 114 ? 4.583 8.262 5.506 1.00 92.44 114 ARG A CA 1
ATOM 907 C C . ARG A 1 114 ? 4.994 8.877 4.161 1.00 92.44 114 ARG A C 1
ATOM 909 O O . ARG A 1 114 ? 5.455 8.179 3.265 1.00 92.44 114 ARG A O 1
ATOM 916 N N . GLY A 1 115 ? 4.865 10.197 4.020 1.00 88.06 115 GLY A N 1
ATOM 917 C CA . GLY A 1 115 ? 5.202 10.896 2.773 1.00 88.06 115 GLY A CA 1
ATOM 918 C C . GLY A 1 115 ? 4.246 10.619 1.603 1.00 88.06 115 GLY A C 1
ATOM 919 O O . GLY A 1 115 ? 4.639 10.789 0.452 1.00 88.06 115 GLY A O 1
ATOM 920 N N . THR A 1 116 ? 3.015 10.180 1.885 1.00 88.12 116 THR A N 1
ATOM 921 C CA . THR A 1 116 ? 1.953 9.976 0.884 1.00 88.12 116 THR A CA 1
ATOM 922 C C . THR A 1 116 ? 0.761 10.913 1.134 1.00 88.12 116 THR A C 1
ATOM 924 O O . THR A 1 116 ? 0.892 11.983 1.734 1.00 88.12 116 THR A O 1
ATOM 927 N N . PHE A 1 117 ? -0.430 10.483 0.718 1.00 74.38 117 PHE A N 1
ATOM 928 C CA . PHE A 1 117 ? -1.705 11.148 0.886 1.00 74.38 117 PHE A CA 1
ATOM 929 C C . PHE A 1 117 ? -2.081 11.503 2.335 1.00 74.38 117 PHE A C 1
ATOM 931 O O . PHE A 1 117 ? -2.717 12.532 2.547 1.00 74.38 117 PHE A O 1
ATOM 938 N N . LEU A 1 118 ? -1.613 10.755 3.346 1.00 68.25 118 LEU A N 1
ATOM 939 C CA . LEU A 1 118 ? -1.886 11.077 4.760 1.00 68.25 118 LEU A CA 1
ATOM 940 C C . LEU A 1 118 ? -1.255 12.388 5.250 1.00 68.25 118 LEU A C 1
ATOM 942 O O . LEU A 1 118 ? -1.671 12.916 6.280 1.00 68.25 118 LEU A O 1
ATOM 946 N N . GLN A 1 119 ? -0.241 12.898 4.547 1.00 66.38 119 GLN A N 1
ATOM 947 C CA . GLN A 1 119 ? 0.519 14.085 4.951 1.00 66.38 119 GLN A CA 1
ATOM 948 C C . GLN A 1 119 ? 0.298 15.284 4.018 1.00 66.38 119 GLN A C 1
ATOM 950 O O . GLN A 1 119 ? 0.879 16.342 4.248 1.00 66.38 119 GLN A O 1
ATOM 955 N N . SER A 1 120 ? -0.537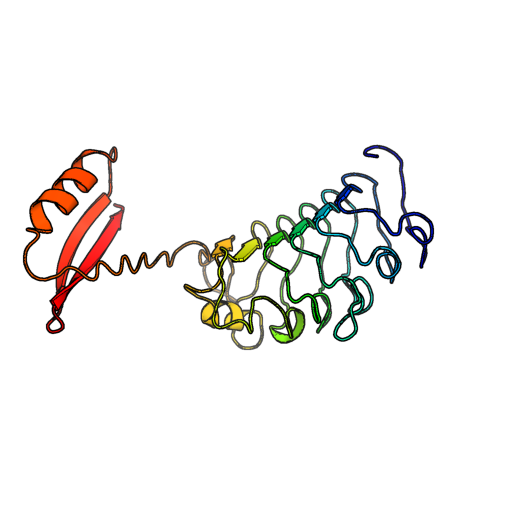 15.148 2.981 1.00 65.00 120 SER A N 1
ATOM 956 C CA . SER A 1 120 ? -0.824 16.242 2.049 1.00 65.00 120 SER A CA 1
ATOM 957 C C . SER A 1 120 ? -2.011 17.079 2.528 1.00 65.00 120 SER A C 1
ATOM 959 O O . SER A 1 120 ? -3.132 16.586 2.626 1.00 65.00 120 SER A O 1
ATOM 961 N N . GLU A 1 121 ? -1.774 18.364 2.801 1.00 60.50 121 GLU A N 1
ATOM 962 C CA . GLU A 1 121 ? -2.826 19.327 3.167 1.00 60.50 121 GLU A CA 1
ATOM 963 C C . GLU A 1 121 ? -3.635 19.825 1.954 1.00 60.50 121 GLU A C 1
ATOM 965 O O . GLU A 1 121 ? -4.722 20.366 2.128 1.00 60.50 121 GLU A O 1
ATOM 970 N N . ASN A 1 122 ? -3.145 19.594 0.728 1.00 54.34 122 ASN A N 1
ATOM 971 C CA . ASN A 1 122 ? -3.759 20.039 -0.527 1.00 54.34 122 ASN A CA 1
ATOM 972 C C . ASN A 1 122 ? -3.955 18.860 -1.490 1.00 54.34 122 ASN A C 1
ATOM 974 O O . ASN A 1 122 ? -3.311 18.759 -2.538 1.00 54.34 122 ASN A O 1
ATOM 978 N N . ALA A 1 123 ? -4.848 17.943 -1.128 1.00 59.84 123 ALA A N 1
ATOM 979 C CA . ALA A 1 123 ? -5.250 16.859 -2.010 1.00 59.84 123 ALA A CA 1
ATOM 980 C C . ALA A 1 123 ? -6.152 17.404 -3.130 1.00 59.84 123 ALA A C 1
ATOM 982 O O . ALA A 1 123 ? -7.333 17.656 -2.918 1.00 59.84 123 ALA A O 1
ATOM 983 N N . ALA A 1 124 ? -5.603 17.582 -4.334 1.00 61.94 124 ALA A N 1
ATOM 984 C CA . ALA A 1 124 ? -6.401 17.956 -5.506 1.00 61.94 124 ALA A CA 1
ATOM 985 C C . ALA A 1 124 ? -7.377 16.843 -5.945 1.00 61.94 124 ALA A C 1
ATOM 987 O O . ALA A 1 124 ? -8.330 17.114 -6.668 1.00 61.94 124 ALA A O 1
ATOM 988 N N . ASN A 1 125 ? -7.135 15.602 -5.509 1.00 68.12 125 ASN A N 1
ATOM 989 C CA . ASN A 1 125 ? -7.890 14.413 -5.893 1.00 68.12 125 ASN A CA 1
ATOM 990 C C . ASN A 1 125 ? -8.387 13.658 -4.658 1.00 68.12 125 ASN A C 1
ATOM 992 O O . ASN A 1 125 ? -7.743 13.679 -3.607 1.00 68.12 125 ASN A O 1
ATOM 996 N N . VAL A 1 126 ? -9.502 12.942 -4.821 1.00 70.31 126 VAL A N 1
ATOM 997 C CA . VAL A 1 126 ? -10.066 12.065 -3.788 1.00 70.31 126 VAL A CA 1
ATOM 998 C C . VAL A 1 126 ? -9.093 10.928 -3.486 1.00 70.31 126 VAL A C 1
ATOM 1000 O O . VAL A 1 126 ? -8.628 10.237 -4.390 1.00 70.31 126 VAL A O 1
ATOM 1003 N N . GLN A 1 127 ? -8.812 10.730 -2.201 1.00 84.50 127 GLN A N 1
ATOM 1004 C CA . GLN A 1 127 ? -7.935 9.677 -1.701 1.00 84.50 127 GLN A CA 1
ATOM 1005 C C . GLN A 1 127 ? -8.787 8.546 -1.129 1.00 84.50 127 GLN A C 1
ATOM 1007 O O . GLN A 1 127 ? -9.742 8.816 -0.399 1.00 84.50 127 GLN A O 1
ATOM 1012 N N . ILE A 1 128 ? -8.464 7.296 -1.458 1.00 86.81 128 ILE A N 1
ATOM 1013 C CA . ILE A 1 128 ? -9.268 6.123 -1.103 1.00 86.81 128 ILE A CA 1
ATOM 1014 C C . ILE A 1 128 ? -8.390 5.059 -0.444 1.00 86.81 128 ILE A C 1
ATOM 1016 O O . ILE A 1 128 ? -7.348 4.671 -0.976 1.00 86.81 128 ILE A O 1
ATOM 1020 N N . LEU A 1 129 ? -8.854 4.559 0.697 1.00 91.50 129 LEU A N 1
ATOM 1021 C CA . LEU A 1 129 ? -8.311 3.386 1.368 1.00 91.50 129 LEU A CA 1
ATOM 1022 C C . LEU A 1 129 ? -9.439 2.376 1.578 1.00 91.50 129 LEU A C 1
ATOM 1024 O O . LEU A 1 129 ? -10.316 2.590 2.413 1.00 91.50 129 LEU A O 1
ATOM 1028 N N . ASP A 1 130 ? -9.423 1.281 0.827 1.00 92.50 130 ASP A N 1
ATOM 1029 C CA . ASP A 1 130 ? -10.427 0.228 0.967 1.00 92.50 130 ASP A CA 1
ATOM 1030 C C . ASP A 1 130 ? -9.922 -0.879 1.898 1.00 92.50 130 ASP A C 1
ATOM 1032 O O . ASP A 1 130 ? -8.921 -1.539 1.618 1.00 92.50 130 ASP A O 1
ATOM 1036 N N . LEU A 1 131 ? -10.613 -1.070 3.022 1.00 94.19 131 LEU A N 1
ATOM 1037 C CA . LEU A 1 131 ? -10.345 -2.108 4.021 1.00 94.19 131 LEU A CA 1
ATOM 1038 C C . LEU A 1 131 ? -11.514 -3.096 4.137 1.00 94.19 131 LEU A C 1
ATOM 1040 O O . LEU A 1 131 ? -11.536 -3.918 5.056 1.00 94.19 131 LEU A O 1
ATOM 1044 N N . THR A 1 132 ? -12.490 -3.033 3.231 1.00 92.38 132 THR A N 1
ATOM 1045 C CA . THR A 1 132 ? -13.704 -3.856 3.245 1.00 92.38 132 THR A CA 1
ATOM 1046 C C . THR A 1 132 ? -13.366 -5.329 3.401 1.00 92.38 132 THR A C 1
ATOM 1048 O O . THR A 1 132 ? -12.459 -5.832 2.754 1.00 92.38 132 THR A O 1
ATOM 1051 N N . GLY A 1 133 ? -14.081 -6.052 4.264 1.00 90.81 133 GLY A N 1
ATOM 1052 C CA . GLY A 1 133 ? -13.861 -7.491 4.434 1.00 90.81 133 GLY A CA 1
ATOM 1053 C C . GLY A 1 133 ? -12.554 -7.874 5.141 1.00 90.81 133 GLY A C 1
ATOM 1054 O O . GLY A 1 133 ? -12.126 -9.014 4.989 1.00 90.81 133 GLY A O 1
ATOM 1055 N N . ASN A 1 134 ? -11.934 -6.962 5.900 1.00 93.75 134 ASN A N 1
ATOM 1056 C CA . ASN A 1 134 ? -10.840 -7.268 6.827 1.00 93.75 134 ASN A CA 1
ATOM 1057 C C . ASN A 1 134 ? -11.315 -7.285 8.293 1.00 93.75 134 ASN A C 1
ATOM 1059 O O . ASN A 1 134 ? -12.223 -6.530 8.651 1.00 93.75 134 ASN A O 1
ATOM 1063 N N . PRO A 1 135 ? -10.676 -8.076 9.174 1.00 92.19 135 PRO A N 1
ATOM 1064 C CA . PRO A 1 135 ? -10.941 -8.084 10.615 1.00 92.19 135 PRO A CA 1
ATOM 1065 C C . PRO A 1 135 ? -10.288 -6.891 11.351 1.00 92.19 135 PRO A C 1
ATOM 1067 O O . PRO A 1 135 ? -9.596 -7.074 12.349 1.00 92.19 135 PRO A O 1
ATOM 1070 N N . ILE A 1 136 ? -10.497 -5.657 10.877 1.00 90.88 136 ILE A N 1
ATOM 1071 C CA . ILE A 1 136 ? -9.801 -4.469 11.402 1.00 90.88 136 ILE A CA 1
ATOM 1072 C C . ILE A 1 136 ? -10.136 -4.229 12.880 1.00 90.88 136 ILE A C 1
ATOM 1074 O O . ILE A 1 136 ? -11.303 -4.110 13.267 1.00 90.88 136 ILE A O 1
ATOM 1078 N N . ASN A 1 137 ? -9.097 -4.074 13.696 1.00 86.50 137 ASN A N 1
ATOM 1079 C CA . ASN A 1 137 ? -9.173 -3.711 15.102 1.00 86.50 137 ASN A CA 1
ATOM 1080 C C . ASN A 1 137 ? -8.918 -2.203 15.282 1.00 86.50 137 ASN A C 1
ATOM 1082 O O . ASN A 1 137 ? -7.784 -1.725 15.204 1.00 86.50 137 ASN A O 1
ATOM 1086 N N . CYS A 1 138 ? -9.977 -1.450 15.580 1.00 84.38 138 CYS A N 1
ATOM 1087 C CA . CYS A 1 138 ? -9.933 0.002 15.796 1.00 84.38 138 CYS A CA 1
ATOM 1088 C C . CYS A 1 138 ? -9.946 0.397 17.283 1.00 84.38 138 CYS A C 1
ATOM 1090 O O . CYS A 1 138 ? -10.491 1.435 17.679 1.00 84.38 138 CYS A O 1
ATOM 1092 N N . SER A 1 139 ? -9.352 -0.454 18.122 1.00 81.50 139 SER A N 1
ATOM 1093 C CA . SER A 1 139 ? -9.011 -0.135 19.512 1.00 81.50 139 SER A CA 1
ATOM 1094 C C . SER A 1 139 ? -7.856 0.875 19.587 1.00 81.50 139 SER A C 1
ATOM 1096 O O . SER A 1 139 ? -7.032 0.924 18.670 1.00 81.50 139 SER A O 1
ATOM 1098 N N . PRO A 1 140 ? -7.736 1.634 20.693 1.00 75.50 140 PRO A N 1
ATOM 1099 C CA . PRO A 1 140 ? -6.535 2.416 20.973 1.00 75.50 140 PRO A CA 1
ATOM 1100 C C . PRO A 1 140 ? -5.272 1.544 20.896 1.00 75.50 140 PRO A C 1
ATOM 1102 O O . PRO A 1 140 ? -5.270 0.429 21.420 1.00 75.50 140 PRO A O 1
ATOM 1105 N N . ASN A 1 141 ? -4.210 2.049 20.260 1.00 74.50 141 ASN A N 1
ATOM 1106 C CA . ASN A 1 141 ? -2.969 1.323 19.910 1.00 74.50 141 ASN A CA 1
ATOM 1107 C C . ASN A 1 141 ? -3.091 0.292 18.769 1.00 74.50 141 ASN A C 1
ATOM 1109 O O . ASN A 1 141 ? -2.114 -0.392 18.467 1.00 74.50 141 ASN A O 1
ATOM 1113 N N . GLY A 1 142 ? -4.266 0.162 18.153 1.00 79.38 142 GLY A N 1
ATOM 1114 C CA . GLY A 1 142 ? -4.473 -0.597 16.923 1.00 79.38 142 GLY A CA 1
ATOM 1115 C C . GLY A 1 142 ? -4.502 0.335 15.716 1.00 79.38 142 GLY A C 1
ATOM 1116 O O . GLY A 1 142 ? -3.546 1.051 15.424 1.00 79.38 142 GLY A O 1
ATOM 1117 N N . THR A 1 143 ? -5.632 0.332 15.017 1.00 87.81 143 THR A N 1
ATOM 1118 C CA . THR A 1 143 ? -5.859 1.126 13.804 1.00 87.81 143 THR A CA 1
ATOM 1119 C C . THR A 1 143 ? -6.833 2.285 14.068 1.00 87.81 143 THR A C 1
ATOM 1121 O O . THR A 1 143 ? -7.573 2.701 13.191 1.00 87.81 143 THR A O 1
ATOM 1124 N N . ASP A 1 144 ? -6.855 2.847 15.281 1.00 83.56 144 ASP A N 1
ATOM 1125 C CA . ASP A 1 144 ? -7.711 3.992 15.645 1.00 83.56 144 ASP A CA 1
ATOM 1126 C C . ASP A 1 144 ? -7.291 5.314 14.976 1.00 83.56 144 ASP A C 1
ATOM 1128 O O . ASP A 1 144 ? -8.124 6.194 14.746 1.00 83.56 144 ASP A O 1
ATOM 1132 N N . TRP A 1 145 ? -6.023 5.439 14.581 1.00 86.88 145 TRP A N 1
ATOM 1133 C CA . TRP A 1 145 ? -5.505 6.592 13.840 1.00 86.88 145 TRP A CA 1
ATOM 1134 C C . TRP A 1 145 ? -6.271 6.877 12.538 1.00 86.88 145 TRP A C 1
ATOM 1136 O O . TRP A 1 145 ? -6.299 8.028 12.101 1.00 86.88 145 TRP A O 1
ATOM 1146 N N . ILE A 1 146 ? -6.948 5.890 11.940 1.00 83.25 146 ILE A N 1
ATOM 1147 C CA . ILE A 1 146 ? -7.764 6.083 10.730 1.00 83.25 146 ILE A CA 1
ATOM 1148 C C . ILE A 1 146 ? -8.882 7.109 10.946 1.00 83.25 146 ILE A C 1
ATOM 1150 O O . ILE A 1 146 ? -9.278 7.809 10.017 1.00 83.25 146 ILE A O 1
ATOM 1154 N N . PHE A 1 147 ? -9.365 7.264 12.184 1.00 81.19 147 PHE A N 1
ATOM 1155 C CA . PHE A 1 147 ? -10.401 8.240 12.506 1.00 81.19 147 PHE A CA 1
ATOM 1156 C C . PHE A 1 147 ? -9.896 9.686 12.410 1.00 81.19 147 PHE A C 1
ATOM 1158 O O . PHE A 1 147 ? -10.707 10.594 12.235 1.00 81.19 147 PHE A O 1
ATOM 1165 N N . SER A 1 148 ? -8.577 9.908 12.454 1.00 80.25 148 SER A N 1
ATOM 1166 C CA . SER A 1 148 ? -7.971 11.226 12.208 1.00 80.25 148 SER A CA 1
ATOM 1167 C C . SER A 1 148 ? -8.028 11.658 10.735 1.00 80.25 148 SER A C 1
ATOM 1169 O O . SER A 1 148 ? -7.794 12.825 10.423 1.00 80.25 148 SER A O 1
ATOM 1171 N N . LEU A 1 149 ? -8.369 10.734 9.830 1.00 78.12 149 LEU A N 1
ATOM 1172 C CA . LEU A 1 149 ? -8.417 10.964 8.384 1.00 78.12 149 LEU A CA 1
ATOM 1173 C C . LEU A 1 149 ? -9.805 11.309 7.853 1.00 78.12 149 LEU A C 1
ATOM 1175 O O . LEU A 1 149 ? -9.962 11.524 6.648 1.00 78.12 149 LEU A O 1
ATOM 1179 N N . LYS A 1 150 ? -10.815 11.358 8.728 1.00 72.56 150 LYS A N 1
ATOM 1180 C CA . LYS A 1 150 ? -12.190 11.691 8.342 1.00 72.56 150 LYS A CA 1
ATOM 1181 C C . LYS A 1 150 ? -12.226 13.012 7.568 1.00 72.56 150 LYS A C 1
ATOM 1183 O O . LYS A 1 150 ? -11.661 14.013 8.004 1.00 72.56 150 LYS A O 1
ATOM 1188 N N . GLY A 1 151 ? -12.877 12.997 6.405 1.00 71.88 151 GLY A N 1
ATOM 1189 C CA . GLY A 1 151 ? -12.983 14.149 5.503 1.00 71.88 151 GLY A CA 1
ATOM 1190 C C . GLY A 1 151 ? -11.750 14.424 4.631 1.00 71.88 151 GLY A C 1
ATOM 1191 O O . GLY A 1 151 ? -11.828 15.278 3.755 1.00 71.88 151 GLY A O 1
ATOM 1192 N N . LYS A 1 152 ? -10.634 13.710 4.834 1.00 76.81 152 LYS A N 1
ATOM 1193 C CA . LYS A 1 152 ? -9.431 13.786 3.982 1.00 76.81 152 LYS A CA 1
ATOM 1194 C C . LYS A 1 152 ? -9.306 12.571 3.068 1.00 76.81 152 LYS A C 1
ATOM 1196 O O . LYS A 1 152 ? -8.986 12.706 1.893 1.00 76.81 152 LYS A O 1
ATOM 1201 N N . VAL A 1 153 ? -9.590 11.393 3.621 1.00 82.75 153 VAL A N 1
ATOM 1202 C CA . VAL A 1 153 ? -9.501 10.104 2.934 1.00 82.75 153 VAL A CA 1
ATOM 1203 C C . VAL A 1 153 ? -10.847 9.404 3.035 1.00 82.75 153 VAL A C 1
ATOM 1205 O O . VAL A 1 153 ? -11.430 9.308 4.117 1.00 82.75 153 VAL A O 1
ATOM 1208 N N . ARG A 1 154 ? -11.337 8.885 1.910 1.00 85.00 154 ARG A N 1
ATOM 1209 C CA . ARG A 1 154 ? -12.481 7.980 1.876 1.00 85.00 154 ARG A CA 1
ATOM 1210 C C . ARG A 1 154 ? -12.007 6.591 2.297 1.00 85.00 154 ARG A C 1
ATOM 1212 O O . ARG A 1 154 ? -11.300 5.923 1.548 1.00 85.00 154 ARG A O 1
ATOM 1219 N N . ILE A 1 155 ? -12.380 6.179 3.503 1.00 86.00 155 ILE A N 1
ATOM 1220 C CA . ILE A 1 155 ? -12.057 4.855 4.040 1.00 86.00 155 ILE A CA 1
ATOM 1221 C C . ILE A 1 1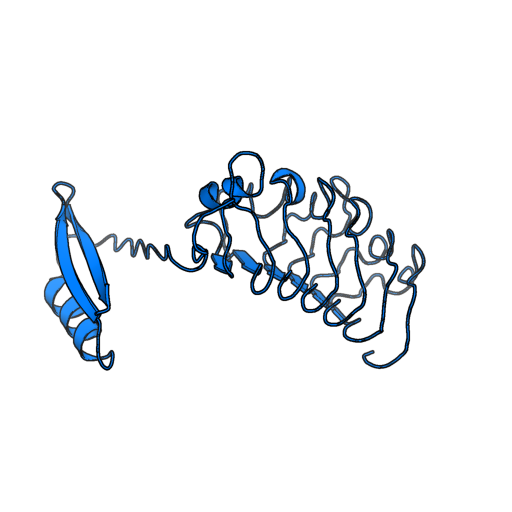55 ? -13.282 3.959 3.872 1.00 86.00 155 ILE A C 1
ATOM 1223 O O . ILE A 1 155 ? -14.371 4.341 4.297 1.00 86.00 155 ILE A O 1
ATOM 1227 N N . LEU A 1 156 ? -13.104 2.792 3.255 1.00 86.44 156 LEU A N 1
ATOM 1228 C CA . LEU A 1 156 ? -14.168 1.806 3.056 1.00 86.44 156 LEU A CA 1
ATOM 1229 C C . LEU A 1 156 ? -13.986 0.611 3.997 1.00 86.44 156 LEU A C 1
ATOM 1231 O O . LEU A 1 156 ? -12.857 0.230 4.319 1.00 86.44 156 LEU A O 1
ATOM 1235 N N . GLY A 1 157 ? -15.095 0.011 4.426 1.00 85.38 157 GLY A N 1
ATOM 1236 C CA . GLY A 1 157 ? -15.122 -1.185 5.268 1.00 85.38 157 GLY A CA 1
ATOM 1237 C C . GLY A 1 157 ? -15.618 -0.950 6.693 1.00 85.38 157 GLY A C 1
ATOM 1238 O O . GLY A 1 157 ? -16.183 0.085 7.027 1.00 85.38 157 GLY A O 1
ATOM 1239 N N . SER A 1 158 ? -15.401 -1.937 7.558 1.00 82.69 158 SER A N 1
ATOM 1240 C CA . SER A 1 158 ? -15.826 -1.921 8.962 1.00 82.69 158 SER A CA 1
ATOM 1241 C C . SER A 1 158 ? -14.684 -2.314 9.890 1.00 82.69 158 SER A C 1
ATOM 1243 O O . SER A 1 158 ? -13.837 -3.124 9.516 1.00 82.69 158 SER A O 1
ATOM 1245 N N . CYS A 1 159 ? -14.687 -1.803 11.115 1.00 84.88 159 CYS A N 1
ATOM 1246 C CA . CYS A 1 159 ? -13.748 -2.209 12.155 1.00 84.88 159 CYS A CA 1
ATOM 1247 C C . CYS A 1 159 ? -14.488 -2.606 13.432 1.00 84.88 159 CYS A C 1
ATOM 1249 O O . CYS A 1 159 ? -15.665 -2.304 13.600 1.00 84.88 159 CYS A O 1
ATOM 1251 N N . SER A 1 160 ? -13.812 -3.283 14.353 1.00 77.06 160 SER A N 1
ATOM 1252 C CA . SER A 1 160 ? -14.362 -3.623 15.668 1.00 77.06 160 SER A CA 1
ATOM 1253 C C . SER A 1 160 ? -13.390 -3.258 16.786 1.00 77.06 160 SER A C 1
ATOM 1255 O O . SER A 1 160 ? -12.178 -3.173 16.574 1.00 77.06 160 SER A O 1
ATOM 1257 N N . ARG A 1 161 ? -13.925 -3.033 17.987 1.00 73.75 161 ARG A N 1
ATOM 1258 C CA . ARG A 1 161 ? -13.152 -3.000 19.236 1.00 73.75 161 ARG A CA 1
ATOM 1259 C C . ARG A 1 161 ? -13.382 -4.309 19.983 1.00 73.75 161 ARG A C 1
ATOM 1261 O O . ARG A 1 161 ? -14.435 -4.926 19.824 1.00 73.75 161 ARG A O 1
ATOM 1268 N N . MET A 1 162 ? -12.414 -4.755 20.787 1.00 58.56 162 MET A N 1
ATOM 1269 C CA . MET A 1 162 ? -12.573 -5.990 21.569 1.00 58.56 162 MET A CA 1
ATOM 1270 C C . MET A 1 162 ? -13.854 -5.932 22.415 1.00 58.56 162 MET A C 1
ATOM 1272 O O . MET A 1 162 ? -13.962 -5.108 23.318 1.00 58.56 162 MET A O 1
ATOM 1276 N N . GLY A 1 163 ? -14.804 -6.827 22.132 1.00 52.72 163 GLY A N 1
ATOM 1277 C CA . GLY A 1 163 ? -16.072 -6.923 22.862 1.00 52.72 163 GLY A CA 1
ATOM 1278 C C . GLY A 1 163 ? -17.185 -5.972 22.400 1.00 52.72 163 GLY A C 1
ATOM 1279 O O . GLY A 1 163 ? -18.240 -5.966 23.028 1.00 52.72 163 GLY A O 1
ATOM 1280 N N . GLU A 1 164 ? -16.996 -5.207 21.319 1.00 57.69 164 GLU A N 1
ATOM 1281 C CA . GLU A 1 164 ? -18.010 -4.301 20.755 1.00 57.69 164 GLU A CA 1
ATOM 1282 C C . GLU A 1 164 ? -18.517 -4.763 19.376 1.00 57.69 164 GLU A C 1
ATOM 1284 O O . GLU A 1 164 ? -17.876 -5.551 18.677 1.00 57.69 164 GLU A O 1
ATOM 1289 N N . GLN A 1 165 ? -19.688 -4.255 18.975 1.00 56.28 165 GLN A N 1
ATOM 1290 C CA . GLN A 1 165 ? -20.226 -4.453 17.627 1.00 56.28 165 GLN A CA 1
ATOM 1291 C C . GLN A 1 165 ? -19.364 -3.741 16.570 1.00 56.28 165 GLN A C 1
ATOM 1293 O O . GLN A 1 165 ? -18.706 -2.740 16.858 1.00 56.28 165 GLN A O 1
ATOM 1298 N N . GLN A 1 166 ? -19.377 -4.264 15.339 1.00 58.75 166 GLN A N 1
ATOM 1299 C CA . GLN A 1 166 ? -18.667 -3.662 14.209 1.00 58.75 166 GLN A CA 1
ATOM 1300 C C . GLN A 1 166 ? -19.166 -2.235 13.949 1.00 58.75 166 GLN A C 1
ATOM 1302 O O . GLN A 1 166 ? -20.367 -1.986 13.862 1.00 58.75 166 GLN A O 1
ATOM 1307 N N . GLN A 1 167 ? -18.226 -1.309 13.803 1.00 61.84 167 GLN A N 1
ATOM 1308 C CA . GLN A 1 167 ? -18.458 0.076 13.428 1.00 61.84 167 GLN A CA 1
ATOM 1309 C C . GLN A 1 167 ? -18.164 0.233 11.939 1.00 61.84 167 GLN A C 1
ATOM 1311 O O . GLN A 1 167 ? -17.097 -0.167 11.461 1.00 61.84 167 GLN A O 1
ATOM 1316 N N . ASN A 1 168 ? -19.113 0.811 11.202 1.00 61.59 168 ASN A N 1
ATOM 1317 C CA . ASN A 1 168 ? -18.885 1.157 9.807 1.00 61.59 168 ASN A CA 1
ATOM 1318 C C . ASN A 1 168 ? -17.841 2.282 9.724 1.00 61.59 168 ASN A C 1
ATOM 1320 O O . ASN A 1 168 ? -17.930 3.274 10.453 1.00 61.59 168 ASN A O 1
ATOM 1324 N N . MET A 1 169 ? -16.840 2.110 8.863 1.00 63.78 169 MET A N 1
ATOM 1325 C CA . MET A 1 169 ? -15.851 3.143 8.550 1.00 63.78 169 MET A CA 1
ATOM 1326 C C . MET A 1 169 ? -16.320 4.008 7.374 1.00 63.78 169 MET A C 1
ATOM 1328 O O . MET A 1 169 ? -15.926 5.174 7.291 1.00 63.78 169 MET A O 1
ATOM 1332 N N . GLU A 1 170 ? -17.222 3.485 6.534 1.00 57.03 170 GLU A N 1
ATOM 1333 C CA . GLU A 1 170 ? -18.009 4.296 5.609 1.00 57.03 170 GLU A CA 1
ATOM 1334 C C . GLU A 1 170 ? -19.066 5.060 6.409 1.00 57.03 170 GLU A C 1
ATOM 1336 O O . GLU A 1 170 ? -19.958 4.469 7.012 1.00 57.03 170 GLU A O 1
ATOM 1341 N N . GLY A 1 171 ? -18.974 6.386 6.443 1.00 39.97 171 GLY A N 1
ATOM 1342 C CA . GLY A 1 171 ? -20.017 7.195 7.079 1.00 39.97 171 GLY A CA 1
ATOM 1343 C C . GLY A 1 171 ? -19.528 8.134 8.166 1.00 39.97 171 GLY A C 1
ATOM 1344 O O . GLY A 1 171 ? -20.083 8.191 9.258 1.00 39.97 171 GLY A O 1
ATOM 1345 N N . VAL A 1 172 ? -18.571 8.985 7.816 1.00 32.31 172 VAL A N 1
ATOM 1346 C CA . VAL A 1 172 ? -18.879 10.411 7.938 1.00 32.31 172 VAL A CA 1
ATOM 1347 C C . VAL A 1 172 ? -18.552 11.043 6.590 1.00 32.31 172 VAL A C 1
ATOM 1349 O O . VAL A 1 172 ? -17.509 11.672 6.417 1.00 32.31 172 VAL A O 1
ATOM 1352 N N . GLU A 1 173 ? -19.441 10.853 5.613 1.00 33.56 173 GLU A N 1
ATOM 1353 C CA . GLU A 1 173 ? -19.668 11.930 4.656 1.00 33.56 173 GLU A CA 1
ATOM 1354 C C . GLU A 1 173 ? -20.212 13.104 5.470 1.00 33.56 173 GLU A C 1
ATOM 1356 O O . GLU A 1 173 ? -21.395 13.200 5.770 1.00 33.56 173 GLU A O 1
ATOM 1361 N N . LEU A 1 174 ? -19.313 13.983 5.899 1.00 30.17 174 LEU A N 1
ATOM 1362 C CA . LEU A 1 174 ? -19.670 15.384 5.942 1.00 30.17 174 LEU A CA 1
ATOM 1363 C C . LEU A 1 174 ? -19.291 15.901 4.567 1.00 30.17 174 LEU A C 1
ATOM 1365 O O . LEU A 1 174 ? -18.169 16.355 4.339 1.00 30.17 174 LEU A O 1
ATOM 1369 N N . THR A 1 175 ? -20.250 15.843 3.653 1.00 29.62 175 THR A N 1
ATOM 1370 C CA . THR A 1 175 ? -20.469 16.940 2.722 1.00 29.62 175 THR A CA 1
ATOM 1371 C C . THR A 1 175 ? -20.508 18.231 3.544 1.00 29.62 175 THR A C 1
ATOM 1373 O O . THR A 1 175 ? -21.554 18.761 3.894 1.00 29.62 175 THR A O 1
ATOM 1376 N N . LYS A 1 176 ? -19.333 18.792 3.854 1.00 29.70 176 LYS A N 1
ATOM 1377 C CA . LYS A 1 176 ? -19.197 20.243 3.895 1.00 29.70 176 LYS A CA 1
ATOM 1378 C C . LYS A 1 176 ? -19.360 20.688 2.450 1.00 29.70 176 LYS A C 1
ATOM 1380 O O . LYS A 1 176 ? -18.377 20.922 1.753 1.00 29.70 176 LYS A O 1
ATOM 1385 N N . ILE A 1 177 ? -20.603 20.779 1.985 1.00 32.41 177 ILE A N 1
ATOM 1386 C CA . ILE A 1 177 ? -20.893 21.660 0.864 1.00 32.41 177 ILE A CA 1
ATOM 1387 C C . ILE A 1 177 ? -20.733 23.061 1.446 1.00 32.41 177 ILE A C 1
ATOM 1389 O O . ILE A 1 177 ? -21.640 23.630 2.045 1.00 32.41 177 ILE A O 1
ATOM 1393 N N . GLY A 1 178 ? -19.513 23.585 1.364 1.00 27.92 178 GLY A N 1
ATOM 1394 C CA . GLY A 1 178 ? -19.277 25.002 1.547 1.00 27.92 178 GLY A CA 1
ATOM 1395 C C . GLY A 1 178 ? -19.835 25.716 0.329 1.00 27.92 178 GLY A C 1
ATOM 1396 O O . GLY A 1 178 ? -19.109 25.903 -0.642 1.00 27.92 178 GLY A O 1
ATOM 1397 N N . VAL A 1 179 ? -21.106 26.115 0.362 1.00 30.33 179 VAL A N 1
ATOM 1398 C CA . VAL A 1 179 ? -21.557 27.180 -0.533 1.00 30.33 179 VAL A CA 1
ATOM 1399 C C . VAL A 1 179 ? -21.103 28.483 0.109 1.00 30.33 179 VAL A C 1
ATOM 1401 O O . VAL A 1 179 ? -21.691 28.953 1.082 1.00 30.33 179 VAL A O 1
ATOM 1404 N N . VAL A 1 180 ? -20.025 29.068 -0.411 1.00 32.41 180 VAL A N 1
ATOM 1405 C CA . VAL A 1 180 ? -19.754 30.490 -0.184 1.00 32.41 180 VAL A CA 1
ATOM 1406 C C . VAL A 1 180 ? -20.765 31.242 -1.044 1.00 32.41 180 VAL A C 1
ATOM 1408 O O . VAL A 1 180 ? -20.525 31.506 -2.218 1.00 32.41 180 VAL A O 1
ATOM 1411 N N . GLY A 1 181 ? -21.950 31.472 -0.486 1.00 33.00 181 GLY A N 1
ATOM 1412 C CA . GLY A 1 181 ? -23.017 32.220 -1.134 1.00 33.00 181 GLY A CA 1
ATOM 1413 C C . GLY A 1 181 ? -22.994 33.668 -0.672 1.00 33.00 181 GLY A C 1
ATOM 1414 O O . GLY A 1 181 ? -23.264 33.947 0.495 1.00 33.00 181 GLY A O 1
ATOM 1415 N N . ASP A 1 182 ? -22.705 34.586 -1.592 1.00 33.84 182 ASP A N 1
ATOM 1416 C CA . ASP A 1 182 ? -22.991 36.013 -1.436 1.00 33.84 182 ASP A CA 1
ATOM 1417 C C . ASP A 1 182 ? -24.509 36.200 -1.263 1.00 33.84 182 ASP A C 1
ATOM 1419 O O . ASP A 1 182 ? -25.248 36.307 -2.235 1.00 33.84 182 ASP A O 1
ATOM 1423 N N . GLY A 1 183 ? -24.978 36.168 -0.014 1.00 38.41 183 GLY A N 1
ATOM 1424 C CA . GLY A 1 183 ? -26.139 36.885 0.529 1.00 38.41 183 GLY A CA 1
ATOM 1425 C C . GLY A 1 183 ? -27.505 36.861 -0.175 1.00 38.41 183 GLY A C 1
ATOM 1426 O O . GLY A 1 183 ? -28.369 37.598 0.285 1.00 38.41 183 GLY A O 1
ATOM 1427 N N . ASN A 1 184 ? -27.741 36.095 -1.247 1.00 38.41 184 ASN A N 1
ATOM 1428 C CA . ASN A 1 184 ? -28.924 36.310 -2.097 1.00 38.41 184 ASN A CA 1
ATOM 1429 C C . ASN A 1 184 ? -29.543 35.063 -2.753 1.00 38.41 184 ASN A C 1
ATOM 1431 O O . ASN A 1 184 ? -30.312 35.202 -3.702 1.00 38.41 184 ASN A O 1
ATOM 1435 N N . ILE A 1 185 ? -29.271 33.856 -2.255 1.00 44.03 185 ILE A N 1
ATOM 1436 C CA . ILE A 1 185 ? -29.958 32.641 -2.723 1.00 44.03 185 ILE A CA 1
ATOM 1437 C C . ILE A 1 185 ? -30.786 32.081 -1.567 1.00 44.03 185 ILE A C 1
ATOM 1439 O O . ILE A 1 185 ? -30.277 31.908 -0.459 1.00 44.03 185 ILE A O 1
ATOM 1443 N N . ASN A 1 186 ? -32.079 31.851 -1.807 1.00 45.78 186 ASN A N 1
ATOM 1444 C CA . ASN A 1 186 ? -32.995 31.274 -0.827 1.00 45.78 186 ASN A CA 1
ATOM 1445 C C . ASN A 1 186 ? -32.792 29.750 -0.790 1.00 45.78 186 ASN A C 1
ATOM 1447 O O . ASN A 1 186 ? -33.488 28.993 -1.457 1.00 45.78 186 ASN A O 1
ATOM 1451 N N . ILE A 1 187 ? -31.770 29.329 -0.041 1.00 47.06 187 ILE A N 1
ATOM 1452 C CA . ILE A 1 187 ? -31.237 27.957 0.034 1.00 47.06 187 ILE A CA 1
ATOM 1453 C C . ILE A 1 187 ? -32.301 26.916 0.450 1.00 47.06 187 ILE A C 1
ATOM 1455 O O . ILE A 1 187 ? -32.159 25.737 0.136 1.00 47.06 187 ILE A O 1
ATOM 1459 N N . GLU A 1 188 ? -33.390 27.331 1.108 1.00 43.25 188 GLU A N 1
ATOM 1460 C CA . GLU A 1 188 ? -34.493 26.433 1.486 1.00 43.25 188 GLU A CA 1
ATOM 1461 C C . GLU A 1 188 ? -35.210 25.808 0.277 1.00 43.25 188 GLU A C 1
ATOM 1463 O O . GLU A 1 188 ? -35.593 24.643 0.344 1.00 43.25 188 GLU A O 1
ATOM 1468 N N . GLU A 1 189 ? -35.369 26.525 -0.842 1.00 48.75 189 GLU A N 1
ATOM 1469 C CA . GLU A 1 189 ? -36.079 25.989 -2.017 1.00 48.75 189 GLU A CA 1
ATOM 1470 C C . GLU A 1 189 ? -35.242 24.947 -2.782 1.00 48.75 189 GLU A C 1
ATOM 1472 O O . GLU A 1 189 ? -35.788 23.945 -3.240 1.00 48.75 189 GLU A O 1
ATOM 1477 N N . GLU A 1 190 ? -33.917 25.119 -2.858 1.00 47.09 190 GLU A N 1
ATOM 1478 C CA . GLU A 1 190 ? -33.008 24.151 -3.501 1.00 47.09 190 GLU A CA 1
ATOM 1479 C C . GLU A 1 190 ? -32.785 22.892 -2.653 1.00 47.09 190 GLU A C 1
ATOM 1481 O O . GLU A 1 190 ? -32.700 21.793 -3.199 1.00 47.09 190 GLU A O 1
ATOM 1486 N N . ILE A 1 191 ? -32.735 23.024 -1.322 1.00 48.03 191 ILE A N 1
ATOM 1487 C CA . ILE A 1 191 ? -32.658 21.861 -0.427 1.00 48.03 191 ILE A CA 1
ATOM 1488 C C . ILE A 1 191 ? -33.952 21.045 -0.513 1.00 48.03 191 ILE A C 1
ATOM 1490 O O . ILE A 1 191 ? -33.881 19.828 -0.637 1.00 48.03 191 ILE A O 1
ATOM 1494 N N . ASN A 1 192 ? -35.123 21.689 -0.526 1.00 44.81 192 ASN A N 1
ATOM 1495 C CA . ASN A 1 192 ? -36.400 20.980 -0.652 1.00 44.81 192 ASN A CA 1
ATOM 1496 C C . ASN A 1 192 ? -36.550 20.259 -2.005 1.00 44.81 192 ASN A C 1
ATOM 1498 O O . ASN A 1 192 ? -37.100 19.163 -2.038 1.00 44.81 192 ASN A O 1
ATOM 1502 N N . ALA A 1 193 ? -36.001 20.809 -3.095 1.00 47.12 193 ALA A N 1
ATOM 1503 C CA . ALA A 1 193 ? -35.994 20.146 -4.402 1.00 47.12 193 ALA A CA 1
ATOM 1504 C C . ALA A 1 193 ? -35.105 18.885 -4.439 1.00 47.12 193 ALA A C 1
ATOM 1506 O O . ALA A 1 193 ? -35.451 17.914 -5.104 1.00 47.12 193 ALA A O 1
ATOM 1507 N N . LEU A 1 194 ? -33.989 18.871 -3.698 1.00 43.50 194 LEU A N 1
ATOM 1508 C CA . LEU A 1 194 ? -33.119 17.692 -3.564 1.00 43.50 194 LEU A CA 1
ATOM 1509 C C . LEU A 1 194 ? -33.735 16.598 -2.675 1.00 43.50 194 LEU A C 1
ATOM 1511 O O . LEU A 1 194 ? -33.432 15.423 -2.857 1.00 43.50 194 LEU A O 1
ATOM 1515 N N . ILE A 1 195 ? -34.605 16.973 -1.729 1.00 46.91 195 ILE A N 1
ATOM 1516 C CA . ILE A 1 195 ? -35.314 16.038 -0.837 1.00 46.91 195 ILE A CA 1
ATOM 1517 C C . ILE A 1 195 ? -36.423 15.274 -1.586 1.00 46.91 195 ILE A C 1
ATOM 1519 O O . ILE A 1 195 ? -36.733 14.144 -1.217 1.00 46.91 195 ILE A O 1
ATOM 1523 N N . GLU A 1 196 ? -37.008 15.848 -2.642 1.00 45.50 196 GLU A N 1
ATOM 1524 C CA . GLU A 1 196 ? -38.097 15.211 -3.401 1.00 45.50 196 GLU A CA 1
ATOM 1525 C C . GLU A 1 196 ? -37.630 14.177 -4.451 1.00 45.50 196 GLU A C 1
ATOM 1527 O O . GLU A 1 196 ? -38.465 13.420 -4.948 1.00 45.50 196 GLU A O 1
ATOM 1532 N N . GLU A 1 197 ? -36.330 14.085 -4.771 1.00 46.22 197 GLU A N 1
ATOM 1533 C CA . GLU A 1 197 ? -35.806 13.147 -5.789 1.00 46.22 197 GLU A CA 1
ATOM 1534 C C . GLU A 1 197 ? -35.278 11.800 -5.246 1.00 46.22 197 GLU A C 1
ATOM 1536 O O . GLU A 1 197 ? -35.015 10.898 -6.044 1.00 46.22 197 GLU A O 1
ATOM 1541 N N . GLU A 1 198 ? -35.162 11.595 -3.927 1.00 41.84 198 GLU A N 1
ATOM 1542 C CA . GLU A 1 198 ? -34.702 10.311 -3.364 1.00 41.84 198 GLU A CA 1
ATOM 1543 C C . GLU A 1 198 ? -35.851 9.467 -2.780 1.00 41.84 198 GLU A C 1
ATOM 1545 O O . GLU A 1 198 ? -36.527 9.840 -1.820 1.00 41.84 198 GLU A O 1
ATOM 1550 N N . GLU A 1 199 ? -36.064 8.290 -3.379 1.00 40.81 199 GLU A N 1
ATOM 1551 C CA . GLU A 1 199 ? -37.054 7.297 -2.960 1.00 40.81 199 GLU A CA 1
ATOM 1552 C C . GLU A 1 199 ? -36.803 6.767 -1.529 1.00 40.81 199 GLU A C 1
ATOM 1554 O O . GLU A 1 199 ? -35.728 6.276 -1.195 1.00 40.81 199 GLU A O 1
ATOM 1559 N N . GLU A 1 200 ? -37.871 6.843 -0.726 1.00 43.69 200 GLU A N 1
ATOM 1560 C CA . GLU A 1 200 ? -38.188 6.157 0.538 1.00 43.69 200 GLU A CA 1
ATOM 1561 C C . GLU A 1 200 ? -37.096 6.015 1.626 1.00 43.69 200 GLU A C 1
ATOM 1563 O O . GLU A 1 200 ? -36.256 5.115 1.624 1.00 43.69 200 GLU A O 1
ATOM 1568 N N . GLY A 1 201 ? -37.271 6.790 2.709 1.00 44.19 201 GLY A N 1
ATOM 1569 C CA . GLY A 1 201 ? -36.897 6.354 4.065 1.00 44.19 201 GLY A CA 1
ATOM 1570 C C . GLY A 1 201 ? -35.924 7.236 4.846 1.00 44.19 201 GLY A C 1
ATOM 1571 O O . GLY A 1 201 ? -35.478 6.817 5.916 1.00 44.19 201 GLY A O 1
ATOM 1572 N N . VAL A 1 202 ? -35.597 8.436 4.362 1.00 43.56 202 VAL A N 1
ATOM 1573 C CA . VAL A 1 202 ? -34.684 9.357 5.055 1.00 43.56 202 VAL A CA 1
ATOM 1574 C C . VAL A 1 202 ? -35.451 10.572 5.582 1.00 43.56 202 VAL A C 1
ATOM 1576 O O . VAL A 1 202 ? -35.975 11.373 4.816 1.00 43.56 202 VAL A O 1
ATOM 1579 N N . LEU A 1 203 ? -35.526 10.715 6.908 1.00 40.19 203 LEU A N 1
ATOM 1580 C CA . LEU A 1 203 ? -35.970 11.953 7.551 1.00 40.19 203 LEU A CA 1
ATOM 1581 C C . LEU A 1 203 ? -34.795 12.930 7.569 1.00 40.19 203 LEU A C 1
ATOM 1583 O O . LEU A 1 203 ? -33.745 12.628 8.142 1.00 40.19 203 LEU A O 1
ATOM 1587 N N . ILE A 1 204 ? -34.980 14.088 6.939 1.00 48.56 204 ILE A N 1
ATOM 1588 C CA . ILE A 1 204 ? -33.985 15.159 6.883 1.00 48.56 204 ILE A CA 1
ATOM 1589 C C . ILE A 1 204 ? -34.436 16.268 7.831 1.00 48.56 204 ILE A C 1
ATOM 1591 O O . ILE A 1 204 ? -35.377 17.000 7.539 1.00 48.56 204 ILE A O 1
ATOM 1595 N N . GLU A 1 205 ? -33.777 16.391 8.983 1.00 46.84 205 GLU A N 1
ATOM 1596 C CA . GLU A 1 205 ? -33.983 17.519 9.899 1.00 46.84 205 GLU A CA 1
ATOM 1597 C C . GLU A 1 205 ? -32.902 18.577 9.665 1.00 46.84 205 GLU A C 1
ATOM 1599 O O . GLU A 1 205 ? -31.709 18.280 9.759 1.00 46.84 205 GLU A O 1
ATOM 1604 N N . SER A 1 206 ? -33.301 19.821 9.396 1.00 45.31 206 SER A N 1
ATOM 1605 C CA . SER A 1 206 ? -32.378 20.951 9.253 1.00 45.31 206 SER A CA 1
ATOM 1606 C C . SER A 1 206 ? -32.380 21.840 10.496 1.00 45.31 206 SER A C 1
ATOM 1608 O O . SER A 1 206 ? -33.443 22.279 10.931 1.00 45.31 206 SER A O 1
ATOM 1610 N N . ASN A 1 207 ? -31.202 22.183 11.022 1.00 46.25 207 ASN A N 1
ATOM 1611 C CA . ASN A 1 207 ? -31.045 23.225 12.041 1.00 46.25 207 ASN A CA 1
ATOM 1612 C C . ASN A 1 207 ? -30.021 24.272 11.603 1.00 46.25 207 ASN A C 1
ATOM 1614 O O . ASN A 1 207 ? -28.933 23.932 11.141 1.00 46.25 207 ASN A O 1
ATOM 1618 N N . LYS A 1 208 ? -30.364 25.551 11.774 1.00 48.28 208 LYS A N 1
ATOM 1619 C CA . LYS A 1 208 ? -29.471 26.678 11.496 1.00 48.28 208 LYS A CA 1
ATOM 1620 C C . LYS A 1 208 ? -28.639 26.996 12.737 1.00 48.28 208 LYS A C 1
ATOM 1622 O O . LYS A 1 208 ? -29.188 27.352 13.777 1.00 48.28 208 LYS A O 1
ATOM 1627 N N . GLU A 1 209 ? -27.327 26.868 12.629 1.00 50.78 209 GLU A N 1
ATOM 1628 C CA . GLU A 1 209 ? -26.378 27.244 13.670 1.00 50.78 209 GLU A CA 1
ATOM 1629 C C . GLU A 1 209 ? -26.188 28.770 13.737 1.00 50.78 209 GLU A C 1
ATOM 1631 O O . GLU A 1 209 ? -26.389 29.503 12.764 1.00 50.78 209 GLU A O 1
ATOM 1636 N N . GLU A 1 210 ? -25.755 29.264 14.901 1.00 43.34 210 GLU A N 1
ATOM 1637 C CA . GLU A 1 210 ? -25.545 30.699 15.173 1.00 43.34 210 GLU A CA 1
ATOM 1638 C C . GLU A 1 210 ? -24.496 31.353 14.253 1.00 43.34 210 GLU A C 1
ATOM 1640 O O . GLU A 1 210 ? -24.496 32.566 14.056 1.00 43.34 210 GLU A O 1
ATOM 1645 N N . ASN A 1 211 ? -23.622 30.548 13.649 1.00 44.19 211 ASN A N 1
ATOM 1646 C CA . ASN A 1 211 ? -22.613 30.952 12.667 1.00 44.19 211 ASN A CA 1
ATOM 1647 C C . ASN A 1 211 ? -23.168 31.058 11.226 1.00 44.19 211 ASN A C 1
ATOM 1649 O O . ASN A 1 211 ? -22.400 31.296 10.295 1.00 44.19 211 ASN A O 1
ATOM 1653 N N . GLY A 1 212 ? -24.479 30.871 11.036 1.00 40.47 212 GLY A N 1
ATOM 1654 C CA . GLY A 1 212 ? -25.159 30.963 9.744 1.00 40.47 212 GLY A CA 1
ATOM 1655 C C . GLY A 1 212 ? -25.138 29.681 8.910 1.00 40.47 212 GLY A C 1
ATOM 1656 O O . GLY A 1 212 ? -25.694 29.685 7.813 1.00 40.47 212 GLY A O 1
ATOM 1657 N N . TRP A 1 213 ? -24.542 28.598 9.413 1.00 41.72 213 TRP A N 1
ATOM 1658 C CA . TRP A 1 213 ? -24.491 27.306 8.730 1.00 41.72 213 TRP A CA 1
ATOM 1659 C C . TRP A 1 213 ? -25.757 26.488 8.984 1.00 41.72 213 TRP A C 1
ATOM 1661 O O . TRP A 1 213 ? -26.332 26.541 10.067 1.00 41.72 213 TRP A O 1
ATOM 1671 N N . PHE A 1 214 ? -26.184 25.706 7.995 1.00 42.41 214 PHE A N 1
ATOM 1672 C CA . PHE A 1 214 ? -27.260 24.731 8.163 1.00 42.41 214 PHE A CA 1
ATOM 1673 C C . PHE A 1 214 ? -26.661 23.342 8.366 1.00 42.41 214 PHE A C 1
ATOM 1675 O O . PHE A 1 214 ? -25.797 22.909 7.604 1.00 42.41 214 PHE A O 1
ATOM 1682 N N . VAL A 1 215 ? -27.130 22.646 9.394 1.00 44.00 215 VAL A N 1
ATOM 1683 C CA . VAL A 1 215 ? -26.785 21.255 9.676 1.00 44.00 215 VAL A CA 1
ATOM 1684 C C . VAL A 1 215 ? -27.979 20.395 9.303 1.00 44.00 215 VAL A C 1
ATOM 1686 O O . VAL A 1 215 ? -29.058 20.560 9.871 1.00 44.00 215 VAL A O 1
ATOM 1689 N N . LEU A 1 216 ? -27.772 19.478 8.359 1.00 42.16 216 LEU A N 1
ATOM 1690 C CA . LEU A 1 216 ? -28.752 18.466 7.983 1.00 42.16 216 LEU A CA 1
ATOM 1691 C C . LEU A 1 216 ? -28.439 17.171 8.732 1.00 42.16 216 LEU A C 1
ATOM 1693 O O . LEU A 1 216 ? -27.331 16.637 8.647 1.00 42.16 216 LEU A O 1
ATOM 1697 N N . LYS A 1 217 ? -29.415 16.665 9.481 1.00 42.69 217 LYS A N 1
ATOM 1698 C CA . LYS A 1 217 ? -29.384 15.329 10.070 1.00 42.69 217 LYS A CA 1
ATOM 1699 C C . LYS A 1 217 ? -30.206 14.395 9.199 1.00 42.69 217 LYS A C 1
ATOM 1701 O O . LYS A 1 217 ? -31.411 14.582 9.081 1.00 42.69 217 LYS A O 1
ATOM 1706 N N . LEU A 1 218 ? -29.546 13.382 8.645 1.00 43.03 218 LEU A N 1
ATOM 1707 C CA . LEU A 1 218 ? -30.203 12.270 7.965 1.00 43.03 218 LEU A CA 1
ATOM 1708 C C . LEU A 1 218 ? -30.456 11.155 8.984 1.00 43.03 218 LEU A C 1
ATOM 1710 O O . LEU A 1 218 ? -29.511 10.580 9.530 1.00 43.03 218 LEU A O 1
ATOM 1714 N N . GLY A 1 219 ? -31.724 10.866 9.261 1.00 38.88 219 GLY A N 1
ATOM 1715 C CA . GLY A 1 219 ? -32.150 9.696 10.023 1.00 38.88 219 GLY A CA 1
ATOM 1716 C C . GLY A 1 219 ? -32.770 8.658 9.095 1.00 38.88 219 GLY A C 1
ATOM 1717 O O . GLY A 1 219 ? -33.700 8.982 8.360 1.00 38.88 219 GLY A O 1
ATOM 1718 N N . LYS A 1 220 ? -32.285 7.412 9.138 1.00 42.75 220 LYS A N 1
ATOM 1719 C CA . LYS A 1 220 ? -33.043 6.255 8.634 1.00 42.75 220 LYS A CA 1
ATOM 1720 C C . LYS A 1 220 ? -33.924 5.717 9.764 1.00 42.75 220 LYS A C 1
ATOM 1722 O O . LYS A 1 220 ? -33.476 5.716 10.912 1.00 42.75 220 LYS A O 1
ATOM 1727 N N . PHE A 1 221 ? -35.144 5.284 9.440 1.00 42.41 221 PHE A N 1
ATOM 1728 C CA . PHE A 1 221 ? -35.914 4.401 10.328 1.00 42.41 221 PHE A CA 1
ATOM 1729 C C . PHE A 1 221 ? -35.186 3.068 10.537 1.00 42.41 221 PHE A C 1
ATOM 1731 O O . PHE A 1 221 ? -34.538 2.590 9.575 1.00 42.41 221 PHE A O 1
#

Radius of gyration: 21.04 Å; chains: 1; bounding box: 53×56×42 Å

pLDDT: mean 75.47, std 22.02, range [27.92, 98.62]

Secondary structure (DSSP, 8-state):
-TTS---EE-TTTTTT-TT-SEEE-TTS---EE-S-STT-TT--EEE-TTS---EE-TTTTTGGG-S-TT--EEE--SS---EE-TTTTTT-TT--EEE--SS------GGGGTTSGGG-S--SS-EEEE-TTS-EE-STTTTGGGGGGTTTEEEESEEE-TTSPPEESS------------S---HHHHHHHHHSSS-S-EEEEEEE-TTS-EEEEEEE-

Foldseek 3Di:
DPDAQPQEDDAQNCLVVQQEQEEAPAQNQHAYAFNHCQNNLNYAYYAHHQHAHAEQELGRQDFQNGSNQNHAEYHHANYAHADYDFRSQHNHANYAYYAHAQYAYAFDDPSVHHNYQVPDPDPPDAHEYEHANYAYECDVVGHVCVVVCVPSHQYAHWYDHVPDDIDGPHDDPPPPPPPPDDPDDPVVVVVVVVVVPDDDFWDWDWDQDPVRDIDTDTDGD